Protein AF-A0AAN9F3A8-F1 (afdb_monomer_lite)

pLDDT: mean 74.75, std 23.18, range [33.31, 98.25]

Structure (mmCIF, N/CA/C/O backbone):
data_AF-A0AAN9F3A8-F1
#
_entry.id   AF-A0AAN9F3A8-F1
#
loop_
_atom_site.group_PDB
_atom_site.id
_atom_site.type_symbol
_atom_site.label_atom_id
_atom_site.label_alt_id
_atom_site.label_comp_id
_atom_site.label_asym_id
_atom_site.label_entity_id
_atom_site.label_seq_id
_atom_site.pdbx_PDB_ins_code
_atom_site.Cartn_x
_atom_site.Cartn_y
_atom_site.Cartn_z
_atom_site.occupancy
_atom_site.B_iso_or_equiv
_atom_site.auth_seq_id
_atom_site.auth_comp_id
_atom_site.auth_asym_id
_atom_site.auth_atom_id
_atom_site.pdbx_PDB_model_num
ATOM 1 N N . MET A 1 1 ? -43.095 -43.644 21.637 1.00 38.00 1 MET A N 1
ATOM 2 C CA . MET A 1 1 ? -43.335 -44.541 20.485 1.00 38.00 1 MET A CA 1
ATOM 3 C C . MET A 1 1 ? -42.960 -43.737 19.254 1.00 38.00 1 MET A C 1
ATOM 5 O O . MET A 1 1 ? -43.616 -42.733 19.038 1.00 38.00 1 MET A O 1
ATOM 9 N N . SER A 1 2 ? -41.903 -43.957 18.483 1.00 39.97 2 SER A N 1
ATOM 10 C CA . SER A 1 2 ? -40.790 -44.919 18.398 1.00 39.97 2 SER A CA 1
ATOM 11 C C . SER A 1 2 ? -39.675 -44.140 17.641 1.00 39.97 2 SER A C 1
ATOM 13 O O . SER A 1 2 ? -40.013 -43.231 16.888 1.00 39.97 2 SER A O 1
ATOM 15 N N . SER A 1 3 ? -38.374 -44.229 17.950 1.00 41.62 3 SER A N 1
ATOM 16 C CA . SER A 1 3 ? -37.394 -45.219 17.430 1.00 41.62 3 SER A CA 1
ATOM 17 C C . SER A 1 3 ? -37.651 -45.569 15.946 1.00 41.62 3 SER A C 1
ATOM 19 O O . SER A 1 3 ? -38.779 -45.912 15.620 1.00 41.62 3 SER A O 1
ATOM 21 N N . GLU A 1 4 ? -36.720 -45.516 14.983 1.00 42.38 4 GLU A N 1
ATOM 22 C CA . GLU A 1 4 ? -35.318 -45.965 14.998 1.00 42.38 4 GLU A CA 1
ATOM 23 C C . GLU A 1 4 ? -34.644 -45.733 13.615 1.00 42.38 4 GLU A C 1
ATOM 25 O O . GLU A 1 4 ? -35.347 -45.727 12.611 1.00 42.38 4 GLU A O 1
ATOM 30 N N . SER A 1 5 ? -33.296 -45.690 13.606 1.00 40.50 5 SER A N 1
ATOM 31 C CA . SER A 1 5 ? -32.358 -46.308 12.626 1.00 40.50 5 SER A CA 1
ATOM 32 C C . SER A 1 5 ? -32.315 -45.811 11.154 1.00 40.50 5 SER A C 1
ATOM 34 O O . SER A 1 5 ? -33.338 -45.532 10.551 1.00 40.50 5 SER A O 1
ATOM 36 N N . GLY A 1 6 ? -31.170 -45.695 10.463 1.00 36.59 6 GLY A N 1
ATOM 37 C CA . GLY A 1 6 ? -29.842 -46.250 10.725 1.00 36.59 6 GLY A CA 1
ATOM 38 C C . GLY A 1 6 ? -28.753 -45.729 9.770 1.00 36.59 6 GLY A C 1
ATOM 39 O O . GLY A 1 6 ? -29.023 -45.057 8.776 1.00 36.59 6 GLY A O 1
ATOM 40 N N . ALA A 1 7 ? -27.510 -46.032 10.143 1.00 38.59 7 ALA A N 1
ATOM 41 C CA . ALA A 1 7 ? -26.262 -45.783 9.421 1.00 38.59 7 ALA A CA 1
ATOM 42 C C . ALA A 1 7 ? -26.046 -46.773 8.254 1.00 38.59 7 ALA A C 1
ATOM 44 O O . ALA A 1 7 ? -26.696 -47.813 8.231 1.00 38.59 7 ALA A O 1
ATOM 45 N N . TYR A 1 8 ? -25.111 -46.496 7.331 1.00 36.00 8 TYR A N 1
ATOM 46 C CA . TYR A 1 8 ? -23.861 -47.265 7.141 1.00 36.00 8 TYR A CA 1
ATOM 47 C C . TYR A 1 8 ? -23.019 -46.774 5.938 1.00 36.00 8 TYR A C 1
ATOM 49 O O . TYR A 1 8 ? -23.477 -46.038 5.072 1.00 36.00 8 TYR A O 1
ATOM 57 N N . PHE A 1 9 ? -21.750 -47.169 6.020 1.00 33.97 9 PHE A N 1
ATOM 58 C CA . PHE A 1 9 ? -20.480 -46.729 5.430 1.00 33.97 9 PHE A CA 1
ATOM 59 C C . PHE A 1 9 ? -20.114 -47.432 4.098 1.00 33.97 9 PHE A C 1
ATOM 61 O O . PHE A 1 9 ? -20.722 -48.456 3.804 1.00 33.97 9 PHE A O 1
ATOM 68 N N . SER A 1 10 ? -19.099 -46.899 3.384 1.00 35.41 10 SER A N 1
ATOM 69 C CA . SER A 1 10 ? -18.074 -47.534 2.493 1.00 35.41 10 SER A CA 1
ATOM 70 C C . SER A 1 10 ? -17.689 -46.518 1.399 1.00 35.41 10 SER A C 1
ATOM 72 O O . SER A 1 10 ? -18.565 -46.093 0.655 1.00 35.41 10 SER A O 1
ATOM 74 N N . ASP A 1 11 ? -16.505 -45.902 1.321 1.00 39.00 11 ASP A N 1
ATOM 75 C CA . ASP A 1 11 ? -15.099 -46.360 1.253 1.00 39.00 11 ASP A CA 1
ATOM 76 C C . ASP A 1 11 ? -14.795 -47.310 0.080 1.00 39.00 11 ASP A C 1
ATOM 78 O O . ASP A 1 11 ? -15.159 -48.483 0.117 1.00 39.00 11 ASP A O 1
ATOM 82 N N . ASP A 1 12 ? -14.127 -46.763 -0.940 1.00 39.38 12 ASP A N 1
ATOM 83 C CA . ASP A 1 12 ? -13.245 -47.459 -1.884 1.00 39.38 12 ASP A CA 1
ATOM 84 C C . ASP A 1 12 ? -12.190 -46.447 -2.369 1.00 39.38 12 ASP A C 1
ATOM 86 O O . ASP A 1 12 ? -12.517 -45.354 -2.845 1.00 39.38 12 ASP A O 1
ATOM 90 N N . GLY A 1 13 ? -10.923 -46.802 -2.175 1.00 35.00 13 GLY A N 1
ATOM 91 C CA . GLY A 1 13 ? -9.753 -46.056 -2.598 1.00 35.00 13 GLY A CA 1
ATOM 92 C C . GLY A 1 13 ? -8.894 -46.893 -3.537 1.00 35.00 13 GLY A C 1
ATOM 93 O O . GLY A 1 13 ? -8.768 -48.096 -3.355 1.00 35.00 13 GLY A O 1
ATOM 94 N N . SER A 1 14 ? -8.288 -46.244 -4.529 1.00 36.69 14 SER A N 1
ATOM 95 C CA . SER A 1 14 ? -7.170 -46.698 -5.388 1.00 36.69 14 SER A CA 1
ATOM 96 C C . SER A 1 14 ? -7.040 -45.637 -6.504 1.00 36.69 14 SER A C 1
ATOM 98 O O . SER A 1 14 ? -8.048 -45.110 -6.956 1.00 36.69 14 SER A O 1
ATOM 100 N N . ASP A 1 15 ? -5.895 -45.136 -6.968 1.00 38.53 15 ASP A N 1
ATOM 101 C CA . ASP A 1 15 ? -4.524 -45.626 -6.949 1.00 38.53 15 ASP A CA 1
ATOM 102 C C . ASP A 1 15 ? -3.513 -44.467 -6.987 1.00 38.53 15 ASP A C 1
ATOM 104 O O . ASP A 1 15 ? -3.680 -43.463 -7.683 1.00 38.53 15 ASP A O 1
ATOM 108 N N . SER A 1 16 ? -2.407 -44.672 -6.275 1.00 38.47 16 SER A N 1
ATOM 109 C CA . SER A 1 16 ? -1.127 -43.993 -6.456 1.00 38.47 16 SER A CA 1
ATOM 110 C C . SER A 1 16 ? -0.205 -44.931 -7.227 1.00 38.47 16 SER A C 1
ATOM 112 O O . SER A 1 16 ? -0.069 -46.079 -6.815 1.00 38.47 16 SER A O 1
ATOM 114 N N . ASN A 1 17 ? 0.456 -44.434 -8.278 1.00 33.66 17 ASN A N 1
ATOM 115 C CA . ASN A 1 17 ? 1.859 -44.698 -8.649 1.00 33.66 17 ASN A CA 1
ATOM 116 C C . ASN A 1 17 ? 2.114 -44.198 -10.079 1.00 33.66 17 ASN A C 1
ATOM 118 O O . ASN A 1 17 ? 1.343 -44.520 -10.966 1.00 33.66 17 ASN A O 1
ATOM 122 N N . TYR A 1 18 ? 3.200 -43.456 -10.312 1.00 34.41 18 TYR A N 1
ATOM 123 C CA . TYR A 1 18 ? 4.286 -43.888 -11.203 1.00 34.41 18 TYR A CA 1
ATOM 124 C C . TYR A 1 18 ? 5.524 -43.011 -10.978 1.00 34.41 18 TYR A C 1
ATOM 126 O O . TYR A 1 18 ? 5.472 -41.784 -10.928 1.00 34.41 18 TYR A O 1
ATOM 134 N N . LEU A 1 19 ? 6.625 -43.723 -10.763 1.00 39.31 19 LEU A N 1
ATOM 135 C CA . LEU A 1 19 ? 7.955 -43.282 -10.378 1.00 39.31 19 LEU A CA 1
ATOM 136 C C . LEU A 1 19 ? 8.744 -42.663 -11.536 1.00 39.31 19 LEU A C 1
ATOM 138 O O . LEU A 1 19 ? 8.535 -42.968 -12.708 1.00 39.31 19 LEU A O 1
ATOM 142 N N . ALA A 1 20 ? 9.724 -41.859 -11.132 1.00 35.06 20 ALA A N 1
ATOM 143 C CA . ALA A 1 20 ? 10.863 -41.408 -11.912 1.00 35.06 20 ALA A CA 1
ATOM 144 C C . ALA A 1 20 ? 11.714 -42.568 -12.462 1.00 35.06 20 ALA A C 1
ATOM 146 O O . ALA A 1 20 ? 11.833 -43.623 -11.837 1.00 35.06 20 ALA A O 1
ATOM 147 N N . SER A 1 21 ? 12.402 -42.316 -13.577 1.00 37.00 21 SER A N 1
ATOM 148 C CA . SER A 1 21 ? 13.580 -43.081 -13.978 1.00 37.00 21 SER A CA 1
ATOM 149 C C . SER A 1 21 ? 14.607 -42.146 -14.622 1.00 37.00 21 SER A C 1
ATOM 151 O O . SER A 1 21 ? 14.355 -41.549 -15.667 1.00 37.00 21 SER A O 1
ATOM 153 N N . SER A 1 22 ? 15.742 -41.994 -13.940 1.00 33.31 22 SER A N 1
ATOM 154 C CA . SER A 1 22 ? 17.017 -41.533 -14.493 1.00 33.31 22 SER A CA 1
ATOM 155 C C . SER A 1 22 ? 17.690 -42.689 -15.237 1.00 33.31 22 SER A C 1
ATOM 157 O O . SER A 1 22 ? 17.545 -43.830 -14.803 1.00 33.31 22 SER A O 1
ATOM 159 N N . ASN A 1 23 ? 18.471 -42.402 -16.284 1.00 33.78 23 ASN A N 1
ATOM 160 C CA . ASN A 1 23 ? 19.873 -42.836 -16.368 1.00 33.78 23 ASN A CA 1
ATOM 161 C C . ASN A 1 23 ? 20.607 -42.280 -17.599 1.00 33.78 23 ASN A C 1
ATOM 163 O O . ASN A 1 23 ? 20.042 -42.056 -18.667 1.00 33.78 23 ASN A O 1
ATOM 167 N N . GLU A 1 24 ? 21.888 -42.052 -17.340 1.00 37.50 24 GLU A N 1
ATOM 168 C CA . GLU A 1 24 ? 22.978 -41.480 -18.123 1.00 37.50 24 GLU A CA 1
ATOM 169 C C . GLU A 1 24 ? 23.374 -42.319 -19.347 1.00 37.50 24 GLU A C 1
ATOM 171 O O . GLU A 1 24 ? 23.237 -43.539 -19.324 1.00 37.50 24 GLU A O 1
ATOM 176 N N . VAL A 1 25 ? 24.002 -41.678 -20.346 1.00 41.22 25 VAL A N 1
ATOM 177 C CA . VAL A 1 25 ? 25.071 -42.299 -21.150 1.00 41.22 25 VAL A CA 1
ATOM 178 C C . VAL A 1 25 ? 26.138 -41.245 -21.475 1.00 41.22 25 VAL A C 1
ATOM 180 O O . VAL A 1 25 ? 25.870 -40.248 -22.145 1.00 41.22 25 VAL A O 1
ATOM 183 N N . GLU A 1 26 ? 27.349 -41.483 -20.969 1.00 36.91 26 GLU A N 1
ATOM 184 C CA . GLU A 1 26 ? 28.596 -40.794 -21.303 1.00 36.91 26 GLU A CA 1
ATOM 185 C C . GLU A 1 26 ? 29.033 -41.048 -22.756 1.00 36.91 26 GLU A C 1
ATOM 187 O O . GLU A 1 26 ? 28.845 -42.132 -23.304 1.00 36.91 26 GLU A O 1
ATOM 192 N N . GLY A 1 27 ? 29.736 -40.079 -23.344 1.00 36.00 27 GLY A N 1
ATOM 193 C CA . GLY A 1 27 ? 30.461 -40.254 -24.601 1.00 36.00 27 GLY A CA 1
ATOM 194 C C . GLY A 1 27 ? 31.644 -39.297 -24.697 1.00 36.00 27 GLY A C 1
ATOM 195 O O . GLY A 1 27 ? 31.550 -38.254 -25.334 1.00 36.00 27 GLY A O 1
ATOM 196 N N . ARG A 1 28 ? 32.757 -39.647 -24.038 1.00 34.94 28 ARG A N 1
ATOM 197 C CA . ARG A 1 28 ? 34.080 -39.044 -24.265 1.00 34.94 28 ARG A CA 1
ATOM 198 C C . ARG A 1 28 ? 34.636 -39.541 -25.603 1.00 34.94 28 ARG A C 1
ATOM 200 O O . ARG A 1 28 ? 34.634 -40.743 -25.847 1.00 34.94 28 ARG A O 1
ATOM 207 N N . MET A 1 29 ? 35.207 -38.648 -26.406 1.00 35.97 29 MET A N 1
ATOM 208 C CA . MET A 1 29 ? 36.134 -39.017 -27.478 1.00 35.97 29 MET A CA 1
ATOM 209 C C . MET A 1 29 ? 37.268 -37.991 -27.509 1.00 35.97 29 MET A C 1
ATOM 211 O O . MET A 1 29 ? 37.056 -36.830 -27.847 1.00 35.97 29 MET A O 1
ATOM 215 N N . GLY A 1 30 ? 38.445 -38.425 -27.059 1.00 35.53 30 GLY A N 1
ATOM 216 C CA . GLY A 1 30 ? 39.710 -37.718 -27.230 1.00 35.53 30 GLY A CA 1
ATOM 217 C C . GLY A 1 30 ? 40.402 -38.176 -28.511 1.00 35.53 30 GLY A C 1
ATOM 218 O O . GLY A 1 30 ? 40.248 -39.333 -28.901 1.00 35.53 30 GLY A O 1
ATOM 219 N N . ILE A 1 31 ? 41.145 -37.265 -29.138 1.00 44.44 31 ILE A N 1
ATOM 220 C CA . ILE A 1 31 ? 42.193 -37.548 -30.125 1.00 44.44 31 ILE A CA 1
ATOM 221 C C . ILE A 1 31 ? 43.338 -36.558 -29.855 1.00 44.44 31 ILE A C 1
ATOM 223 O O . ILE A 1 31 ? 43.096 -35.370 -29.637 1.00 44.44 31 ILE A O 1
ATOM 227 N N . ASP A 1 32 ? 44.548 -37.108 -29.803 1.00 38.03 32 ASP A N 1
ATOM 228 C CA . ASP A 1 32 ? 45.821 -36.515 -29.387 1.00 38.03 32 ASP A CA 1
ATOM 229 C C . ASP A 1 32 ? 46.501 -35.607 -30.442 1.00 38.03 32 ASP A C 1
ATOM 231 O O . ASP A 1 32 ? 46.178 -35.684 -31.624 1.00 38.03 32 ASP A O 1
ATOM 235 N N . GLN A 1 33 ? 47.423 -34.761 -29.933 1.00 38.12 33 GLN A N 1
ATOM 236 C CA . GLN A 1 33 ? 48.767 -34.314 -30.410 1.00 38.12 33 GLN A CA 1
ATOM 237 C C . GLN A 1 33 ? 49.132 -34.497 -31.903 1.00 38.12 33 GLN A C 1
ATOM 239 O O . GLN A 1 33 ? 48.817 -35.511 -32.503 1.00 38.12 33 GLN A O 1
ATOM 244 N N . ASP A 1 34 ? 49.876 -33.635 -32.599 1.00 36.25 34 ASP A N 1
ATOM 245 C CA . ASP A 1 34 ? 50.948 -32.681 -32.285 1.00 36.25 34 ASP A CA 1
ATOM 246 C C . ASP A 1 34 ? 51.123 -31.790 -33.540 1.00 36.25 34 ASP A C 1
ATOM 248 O O . ASP A 1 34 ? 50.818 -32.242 -34.639 1.00 36.25 34 ASP A O 1
ATOM 252 N N . ASP A 1 35 ? 51.619 -30.557 -33.392 1.00 43.16 35 ASP A N 1
ATOM 253 C CA . ASP A 1 35 ? 52.705 -30.017 -34.234 1.00 43.16 35 ASP A CA 1
ATOM 254 C C . ASP A 1 35 ? 53.131 -28.636 -33.708 1.00 43.16 35 ASP A C 1
ATOM 256 O O . ASP A 1 35 ? 52.358 -27.678 -33.631 1.00 43.16 35 ASP A O 1
ATOM 260 N N . LYS A 1 36 ? 54.396 -28.575 -33.282 1.00 48.22 36 LYS A N 1
ATOM 261 C CA . LYS A 1 36 ? 55.105 -27.392 -32.793 1.00 48.22 36 LYS A CA 1
ATOM 262 C C . LYS A 1 36 ? 55.861 -26.741 -33.946 1.00 48.22 36 LYS A C 1
ATOM 264 O O . LYS A 1 36 ? 56.723 -27.388 -34.530 1.00 48.22 36 LYS A O 1
ATOM 269 N N . GLU A 1 37 ? 55.690 -25.437 -34.128 1.00 40.50 37 GLU A N 1
ATOM 270 C CA . GLU A 1 37 ? 56.731 -24.574 -34.694 1.00 40.50 37 GLU A CA 1
ATOM 271 C C . GLU A 1 37 ? 56.871 -23.316 -33.819 1.00 40.50 37 GLU A C 1
ATOM 273 O O . GLU A 1 37 ? 56.015 -22.436 -33.806 1.00 40.50 37 GLU A O 1
ATOM 278 N N . GLU A 1 38 ? 57.959 -23.256 -33.048 1.00 44.78 38 GLU A N 1
ATOM 279 C CA . GLU A 1 38 ? 58.479 -22.039 -32.414 1.00 44.78 38 GLU A CA 1
ATOM 280 C C . GLU A 1 38 ? 59.692 -21.544 -33.210 1.00 44.78 38 GLU A C 1
ATOM 282 O O . GLU A 1 38 ? 60.496 -22.376 -33.619 1.00 44.78 38 GLU A O 1
ATOM 287 N N . MET A 1 39 ? 59.846 -20.218 -33.360 1.00 41.41 39 MET A N 1
ATOM 288 C CA . MET A 1 39 ? 61.099 -19.418 -33.310 1.00 41.41 39 MET A CA 1
ATOM 289 C C . MET A 1 39 ? 60.793 -17.944 -33.739 1.00 41.41 39 MET A C 1
ATOM 291 O O . MET A 1 39 ? 59.828 -17.722 -34.464 1.00 41.41 39 MET A O 1
ATOM 295 N N . PRO A 1 40 ? 61.595 -16.908 -33.396 1.00 43.50 40 PRO A N 1
ATOM 296 C CA . PRO A 1 40 ? 61.743 -16.313 -32.067 1.00 43.50 40 PRO A CA 1
ATOM 297 C C . PRO A 1 40 ? 61.548 -14.766 -32.031 1.00 43.50 40 PRO A C 1
ATOM 299 O O . PRO A 1 40 ? 61.652 -14.062 -33.030 1.00 43.50 40 PRO A O 1
ATOM 302 N N . SER A 1 41 ? 61.314 -14.256 -30.815 1.00 45.59 41 SER A N 1
ATOM 303 C CA . SER A 1 41 ? 61.625 -12.924 -30.243 1.00 45.59 41 SER A CA 1
ATOM 304 C C . SER A 1 41 ? 61.801 -11.677 -31.142 1.00 45.59 41 SER A C 1
ATOM 306 O O . SER A 1 41 ? 62.805 -11.557 -31.843 1.00 45.59 41 SER A O 1
ATOM 308 N N . ASN A 1 42 ? 61.016 -10.618 -30.879 1.00 39.38 42 ASN A N 1
ATOM 309 C CA . ASN A 1 42 ? 61.621 -9.320 -30.547 1.00 39.38 42 ASN A CA 1
ATOM 310 C C . ASN A 1 42 ? 60.726 -8.437 -29.653 1.00 39.38 42 ASN A C 1
ATOM 312 O O . ASN A 1 42 ? 59.508 -8.398 -29.775 1.00 39.38 42 ASN A O 1
ATOM 316 N N . SER A 1 43 ? 61.427 -7.755 -28.757 1.00 45.19 43 SER A N 1
ATOM 317 C CA . SER A 1 43 ? 61.038 -6.901 -27.642 1.00 45.19 43 SER A CA 1
ATOM 318 C C . SER A 1 43 ? 60.158 -5.677 -27.944 1.00 45.19 43 SER A C 1
ATOM 320 O O . SER A 1 43 ? 60.296 -5.015 -28.970 1.00 45.19 43 SER A O 1
ATOM 322 N N . ASN A 1 44 ? 59.336 -5.366 -26.936 1.00 49.41 44 ASN A N 1
ATOM 323 C CA . ASN A 1 44 ? 58.907 -4.047 -26.466 1.00 49.41 44 ASN A CA 1
ATOM 324 C C . ASN A 1 44 ? 58.376 -3.056 -27.508 1.00 49.41 44 ASN A C 1
ATOM 326 O O . ASN A 1 44 ? 59.118 -2.254 -28.077 1.00 49.41 44 ASN A O 1
ATOM 330 N N . ARG A 1 45 ? 57.046 -3.001 -27.613 1.00 48.25 45 ARG A N 1
ATOM 331 C CA . ARG A 1 45 ? 56.343 -1.724 -27.741 1.00 48.25 45 ARG A CA 1
ATOM 332 C C . ARG A 1 45 ? 55.222 -1.698 -26.725 1.00 48.25 45 ARG A C 1
ATOM 334 O O . ARG A 1 45 ? 54.443 -2.640 -26.641 1.00 48.25 45 ARG A O 1
ATOM 341 N N . ASP A 1 46 ? 55.241 -0.638 -25.945 1.00 52.97 46 ASP A N 1
ATOM 342 C CA . ASP A 1 46 ? 54.349 -0.344 -24.843 1.00 52.97 46 ASP A CA 1
ATOM 343 C C . ASP A 1 46 ? 52.890 -0.394 -25.321 1.00 52.97 46 ASP A C 1
ATOM 345 O O . ASP A 1 46 ? 52.413 0.522 -25.988 1.00 52.97 46 ASP A O 1
ATOM 349 N N . ASP A 1 47 ? 52.189 -1.482 -24.998 1.00 50.78 47 ASP A N 1
ATOM 350 C CA . ASP A 1 47 ? 50.725 -1.565 -25.058 1.00 50.78 47 ASP A CA 1
ATOM 351 C C . ASP A 1 47 ? 50.153 -1.227 -23.673 1.00 50.78 47 ASP A C 1
ATOM 353 O O . ASP A 1 47 ? 49.383 -1.969 -23.069 1.00 50.78 47 ASP A O 1
ATOM 357 N N . GLU A 1 48 ? 50.583 -0.092 -23.119 1.00 55.09 48 GLU A N 1
ATOM 358 C CA . GLU A 1 48 ? 49.833 0.569 -22.055 1.00 55.09 48 GLU A CA 1
ATOM 359 C C . GLU A 1 48 ? 48.728 1.400 -22.708 1.00 55.09 48 GLU A C 1
ATOM 361 O O . GLU A 1 48 ? 48.881 2.590 -22.984 1.00 55.09 48 GLU A O 1
ATOM 366 N N . GLY A 1 49 ? 47.604 0.750 -23.008 1.00 51.50 49 GLY A N 1
ATOM 367 C CA . GLY A 1 49 ? 46.453 1.466 -23.553 1.00 51.50 49 GLY A CA 1
ATOM 368 C C . GLY A 1 49 ? 45.207 0.659 -23.893 1.00 51.50 49 GLY A C 1
ATOM 369 O O . GLY A 1 49 ? 44.248 1.262 -24.372 1.00 51.50 49 GLY A O 1
ATOM 370 N N . LEU A 1 50 ? 45.164 -0.657 -23.663 1.00 49.16 50 LEU A N 1
ATOM 371 C CA . LEU A 1 50 ? 44.015 -1.470 -24.082 1.00 49.16 50 LEU A CA 1
ATOM 372 C C . LEU A 1 50 ? 43.525 -2.452 -23.012 1.00 49.16 50 LEU A C 1
ATOM 374 O O . LEU A 1 50 ? 43.290 -3.625 -23.283 1.00 49.16 50 LEU A O 1
ATOM 378 N N . LEU A 1 51 ? 43.337 -1.980 -21.779 1.00 52.62 51 LEU A N 1
ATOM 379 C CA . LEU A 1 51 ? 42.751 -2.809 -20.721 1.00 52.62 51 LEU A CA 1
ATOM 380 C C . LEU A 1 51 ? 41.915 -1.988 -19.730 1.00 52.62 51 LEU A C 1
ATOM 382 O O . LEU A 1 51 ? 42.113 -2.061 -18.526 1.00 52.62 51 LEU A O 1
ATOM 386 N N . ASP A 1 52 ? 40.948 -1.216 -20.239 1.00 54.66 52 ASP A N 1
ATOM 387 C CA . ASP A 1 52 ? 39.787 -0.806 -19.418 1.00 54.66 52 ASP A CA 1
ATOM 388 C C . ASP A 1 52 ? 38.460 -0.667 -20.199 1.00 54.66 52 ASP A C 1
ATOM 390 O O . ASP A 1 52 ? 37.473 -0.131 -19.704 1.00 54.66 52 ASP A O 1
ATOM 394 N N . SER A 1 53 ? 38.386 -1.159 -21.441 1.00 58.53 53 SER A N 1
ATOM 395 C CA . SER A 1 53 ? 37.153 -1.099 -22.251 1.00 58.53 53 SER A CA 1
ATOM 396 C C . SER A 1 53 ? 36.585 -2.468 -22.633 1.00 58.53 53 SER A C 1
ATOM 398 O O . SER A 1 53 ? 35.588 -2.549 -23.352 1.00 58.53 53 SER A O 1
ATOM 400 N N . SER A 1 54 ? 37.165 -3.559 -22.125 1.00 61.81 54 SER A N 1
ATOM 401 C CA . SER A 1 54 ? 36.722 -4.923 -22.429 1.00 61.81 54 SER A CA 1
ATOM 402 C C . SER A 1 54 ? 35.453 -5.284 -21.649 1.00 61.81 54 SER A C 1
ATOM 404 O O . SER A 1 54 ? 35.502 -5.981 -20.638 1.00 61.81 54 SER A O 1
ATOM 406 N N . GLY A 1 55 ? 34.305 -4.807 -22.132 1.00 64.38 55 GLY A N 1
ATOM 407 C CA . GLY A 1 55 ? 32.987 -5.282 -21.702 1.00 64.38 55 GLY A CA 1
ATOM 408 C C . GLY A 1 55 ? 31.911 -4.212 -21.566 1.00 64.38 55 GLY A C 1
ATOM 409 O O . GLY A 1 55 ? 30.758 -4.573 -21.354 1.00 64.38 55 GLY A O 1
ATOM 410 N N . ARG A 1 56 ? 32.257 -2.923 -21.692 1.00 70.12 56 ARG A N 1
ATOM 411 C CA . ARG A 1 56 ? 31.281 -1.835 -21.585 1.00 70.12 56 ARG A CA 1
ATOM 412 C C . ARG A 1 56 ? 30.664 -1.539 -22.956 1.00 70.12 56 ARG A C 1
ATOM 414 O O . ARG A 1 56 ? 31.361 -1.097 -23.869 1.00 70.12 56 ARG A O 1
ATOM 421 N N . VAL A 1 57 ? 29.373 -1.812 -23.124 1.00 80.00 57 VAL A N 1
ATOM 422 C CA . VAL A 1 57 ? 28.618 -1.494 -24.345 1.00 80.00 57 VAL A CA 1
ATOM 423 C C . VAL A 1 57 ? 28.400 0.020 -24.412 1.00 80.00 57 VAL A C 1
ATOM 425 O O . VAL A 1 57 ? 28.279 0.691 -23.389 1.00 80.00 57 VAL A O 1
ATOM 428 N N . ILE A 1 58 ? 28.319 0.567 -25.630 1.00 90.06 58 ILE A N 1
ATOM 429 C CA . ILE A 1 58 ? 28.188 2.009 -25.930 1.00 90.06 58 ILE A CA 1
ATOM 430 C C . ILE A 1 58 ? 27.062 2.708 -25.136 1.00 90.06 58 ILE A C 1
ATOM 432 O O . ILE A 1 58 ? 27.131 3.916 -24.941 1.00 90.06 58 ILE A O 1
ATOM 436 N N . PHE A 1 59 ? 26.052 1.967 -24.665 1.00 93.50 59 PHE A N 1
ATOM 437 C CA . PHE A 1 59 ? 24.893 2.497 -23.936 1.00 93.50 59 PHE A CA 1
ATOM 438 C C . PHE A 1 59 ? 24.804 2.068 -22.465 1.00 93.50 59 PHE A C 1
ATOM 440 O O . PHE A 1 59 ? 23.755 2.248 -21.845 1.00 93.50 59 PHE A O 1
ATOM 447 N N . ASP A 1 60 ? 25.849 1.478 -21.884 1.00 93.44 60 ASP A N 1
ATOM 448 C CA . ASP A 1 60 ? 25.768 0.946 -20.517 1.00 93.44 60 ASP A CA 1
ATOM 449 C C . ASP A 1 60 ? 25.458 2.024 -19.472 1.00 93.44 60 ASP A C 1
ATOM 451 O O . ASP A 1 60 ? 24.669 1.793 -18.550 1.00 93.44 60 ASP A O 1
ATOM 455 N N . ASP A 1 61 ? 26.023 3.223 -19.626 1.00 94.25 61 ASP A N 1
ATOM 456 C CA . ASP A 1 61 ? 25.767 4.333 -18.709 1.00 94.25 61 ASP A CA 1
ATOM 457 C C . ASP A 1 61 ? 24.334 4.872 -18.849 1.00 94.25 61 ASP A C 1
ATOM 459 O O . ASP A 1 61 ? 23.695 5.214 -17.852 1.00 94.25 61 ASP A O 1
ATOM 463 N N . GLU A 1 62 ? 23.785 4.910 -20.063 1.00 96.44 62 GLU A N 1
ATOM 464 C CA . GLU A 1 62 ? 22.398 5.302 -20.335 1.00 96.44 62 GLU A CA 1
ATOM 465 C C . GLU A 1 62 ? 21.412 4.275 -19.777 1.00 96.44 62 GLU A C 1
ATOM 467 O O . GLU A 1 62 ? 20.437 4.651 -19.120 1.00 96.44 62 GLU A O 1
ATOM 472 N N . ILE A 1 63 ? 21.686 2.983 -19.982 1.00 95.38 63 ILE A N 1
ATOM 473 C CA . ILE A 1 63 ? 20.890 1.887 -19.422 1.00 95.38 63 ILE A CA 1
ATOM 474 C C . ILE A 1 63 ? 20.881 1.997 -17.898 1.00 95.38 63 ILE A C 1
ATOM 476 O O . ILE A 1 63 ? 19.809 1.995 -17.293 1.00 95.38 63 ILE A O 1
ATOM 480 N N . LYS A 1 64 ? 22.048 2.187 -17.273 1.00 96.12 64 LYS A N 1
ATOM 481 C CA . LYS A 1 64 ? 22.158 2.350 -15.820 1.00 96.12 64 LYS A CA 1
ATOM 482 C C . LYS A 1 64 ? 21.339 3.538 -15.304 1.00 96.12 64 LYS A C 1
ATOM 484 O O . LYS A 1 64 ? 20.579 3.373 -14.348 1.00 96.12 64 LYS A O 1
ATOM 489 N N . LYS A 1 65 ? 21.425 4.706 -15.952 1.00 96.50 65 LYS A N 1
ATOM 490 C CA . LYS A 1 65 ? 20.618 5.891 -15.593 1.00 96.50 65 LYS A CA 1
ATOM 491 C C . LYS A 1 65 ? 19.117 5.598 -15.676 1.00 96.50 65 LYS A C 1
ATOM 493 O O . LYS A 1 65 ? 18.365 5.984 -14.783 1.00 96.50 65 LYS A O 1
ATOM 498 N N . LEU A 1 66 ? 18.667 4.890 -16.717 1.00 96.06 66 LEU A N 1
ATOM 499 C CA . LEU A 1 66 ? 17.261 4.492 -16.864 1.00 96.06 66 LEU A CA 1
ATOM 500 C C . LEU A 1 66 ? 16.823 3.496 -15.781 1.00 96.06 66 LEU A C 1
ATOM 502 O O . LEU A 1 66 ? 15.701 3.581 -15.279 1.00 96.06 66 LEU A O 1
ATOM 506 N N . GLU A 1 67 ? 17.692 2.569 -15.379 1.00 95.81 67 GLU A N 1
ATOM 507 C CA . GLU A 1 67 ? 17.395 1.637 -14.291 1.00 95.81 67 GLU A CA 1
ATOM 508 C C . GLU A 1 67 ? 17.275 2.326 -12.929 1.00 95.81 67 GLU A C 1
ATOM 510 O O . GLU A 1 67 ? 16.401 1.970 -12.131 1.00 95.81 67 GLU A O 1
ATOM 515 N N . GLU A 1 68 ? 18.145 3.296 -12.655 1.00 97.00 68 GLU A N 1
ATOM 516 C CA . GLU A 1 68 ? 18.093 4.133 -11.454 1.00 97.00 68 GLU A CA 1
ATOM 517 C C . GLU A 1 68 ? 16.816 4.974 -11.437 1.00 97.00 68 GLU A C 1
ATOM 519 O O . GLU A 1 68 ? 16.074 4.950 -10.452 1.00 97.00 68 GLU A O 1
ATOM 524 N N . PHE A 1 69 ? 16.493 5.608 -12.564 1.00 96.19 69 PHE A N 1
ATOM 525 C CA . PHE A 1 69 ? 15.251 6.351 -12.747 1.00 96.19 69 PHE A CA 1
ATOM 526 C C . PHE A 1 69 ? 14.018 5.474 -12.499 1.00 96.19 69 PHE A C 1
ATOM 528 O O . PHE A 1 69 ? 13.124 5.868 -11.751 1.00 96.19 69 PHE A O 1
ATOM 535 N N . ARG A 1 70 ? 13.974 4.254 -13.054 1.00 95.19 70 ARG A N 1
ATOM 536 C CA . ARG A 1 70 ? 12.880 3.294 -12.815 1.00 95.19 70 ARG A CA 1
ATOM 537 C C . ARG A 1 70 ? 12.700 3.010 -11.322 1.00 95.19 70 ARG A C 1
ATOM 539 O O . ARG A 1 70 ? 11.578 3.062 -10.820 1.00 95.19 70 ARG A O 1
ATOM 546 N N . LYS A 1 71 ? 13.795 2.745 -10.595 1.00 95.94 71 LYS A N 1
ATOM 547 C CA . LYS A 1 71 ? 13.759 2.496 -9.140 1.00 95.94 71 LYS A CA 1
ATOM 548 C C . LYS A 1 71 ? 13.235 3.712 -8.375 1.00 95.94 71 LYS A C 1
ATOM 550 O O . LYS A 1 71 ? 12.389 3.564 -7.492 1.00 95.94 71 LYS A O 1
ATOM 555 N N . GLU A 1 72 ? 13.706 4.906 -8.725 1.00 97.00 72 GLU A N 1
ATOM 556 C CA . GLU A 1 72 ? 13.264 6.154 -8.104 1.00 97.00 72 GLU A CA 1
ATOM 557 C C . GLU A 1 72 ? 11.770 6.409 -8.344 1.00 97.00 72 GLU A C 1
ATOM 559 O O . GLU A 1 72 ? 11.045 6.788 -7.421 1.00 97.00 72 GLU A O 1
ATOM 564 N N . TRP A 1 73 ? 11.279 6.156 -9.557 1.00 96.38 73 TRP A N 1
ATOM 565 C CA . TRP A 1 73 ? 9.868 6.338 -9.889 1.00 96.38 73 TRP A CA 1
ATOM 566 C C . TRP A 1 73 ? 8.950 5.366 -9.162 1.00 96.38 73 TRP A C 1
ATOM 568 O O . TRP A 1 73 ? 7.937 5.798 -8.611 1.00 96.38 73 TRP A O 1
ATOM 578 N N . VAL A 1 74 ? 9.323 4.087 -9.074 1.00 96.81 74 VAL A N 1
ATOM 579 C CA . VAL A 1 74 ? 8.596 3.100 -8.258 1.00 96.81 74 VAL A CA 1
ATOM 580 C C . VAL A 1 74 ? 8.507 3.566 -6.800 1.00 96.81 74 VAL A C 1
ATOM 582 O O . VAL A 1 74 ? 7.431 3.526 -6.192 1.00 96.81 74 VAL A O 1
ATOM 585 N N . ALA A 1 75 ? 9.606 4.087 -6.245 1.00 96.75 75 ALA A N 1
ATOM 586 C CA . ALA A 1 75 ? 9.618 4.637 -4.893 1.00 96.75 75 ALA A CA 1
ATOM 587 C C . ALA A 1 75 ? 8.704 5.870 -4.761 1.00 96.75 75 ALA A C 1
ATOM 589 O O . ALA A 1 75 ? 7.899 5.947 -3.830 1.00 96.75 75 ALA A O 1
ATOM 590 N N . LYS A 1 76 ? 8.765 6.815 -5.706 1.00 98.00 76 LYS A N 1
ATOM 591 C CA . LYS A 1 76 ? 7.934 8.032 -5.708 1.00 98.00 76 LYS A CA 1
ATOM 592 C C . LYS A 1 76 ? 6.440 7.724 -5.795 1.00 98.00 76 LYS A C 1
ATOM 594 O O . LYS A 1 76 ? 5.669 8.294 -5.023 1.00 98.00 76 LYS A O 1
ATOM 599 N N . ILE A 1 77 ? 6.031 6.810 -6.676 1.00 98.19 77 ILE A N 1
ATOM 600 C CA . ILE A 1 77 ? 4.630 6.374 -6.798 1.00 98.19 77 ILE A CA 1
ATOM 601 C C . ILE A 1 77 ? 4.146 5.801 -5.463 1.00 98.19 77 ILE A C 1
ATOM 603 O O . ILE A 1 77 ? 3.111 6.224 -4.945 1.00 98.19 77 ILE A O 1
ATOM 607 N N . SER A 1 78 ? 4.943 4.914 -4.861 1.00 98.00 78 SER A N 1
ATOM 608 C CA . SER A 1 78 ? 4.633 4.315 -3.559 1.00 98.00 78 SER A CA 1
ATOM 609 C C . SER A 1 78 ? 4.442 5.380 -2.475 1.00 98.00 78 SER A C 1
ATOM 611 O O . SER A 1 78 ? 3.461 5.346 -1.736 1.00 98.00 78 SER A O 1
ATOM 613 N N . VAL A 1 79 ? 5.333 6.377 -2.412 1.00 98.06 79 VAL A N 1
ATOM 614 C CA . VAL A 1 79 ? 5.252 7.486 -1.446 1.00 98.06 79 VAL A CA 1
ATOM 615 C C . VAL A 1 79 ? 3.978 8.312 -1.626 1.00 98.06 79 VAL A C 1
ATOM 617 O O . VAL A 1 79 ? 3.354 8.690 -0.634 1.00 98.06 79 VAL A O 1
ATOM 620 N N . VAL A 1 80 ? 3.574 8.607 -2.863 1.00 98.19 80 VAL A N 1
ATOM 621 C CA . VAL A 1 80 ? 2.357 9.390 -3.130 1.00 98.19 80 VAL A CA 1
ATOM 622 C C . VAL A 1 80 ? 1.108 8.643 -2.662 1.00 98.19 80 VAL A C 1
ATOM 624 O O . VAL A 1 80 ? 0.267 9.240 -1.987 1.00 98.19 80 VAL A O 1
ATOM 627 N N . ILE A 1 81 ? 1.011 7.343 -2.957 1.00 98.25 81 ILE A N 1
ATOM 628 C CA . ILE A 1 81 ? -0.100 6.495 -2.498 1.00 98.25 81 ILE A CA 1
ATOM 629 C C . ILE A 1 81 ? -0.121 6.441 -0.969 1.00 98.25 81 ILE A C 1
ATOM 631 O O . ILE A 1 81 ? -1.153 6.695 -0.349 1.00 98.25 81 ILE A O 1
ATOM 635 N N . LEU A 1 82 ? 1.032 6.192 -0.345 1.00 97.44 82 LEU A N 1
ATOM 636 C CA . LEU A 1 82 ? 1.148 6.112 1.110 1.00 97.44 82 LEU A CA 1
ATOM 637 C C . LEU A 1 82 ? 0.737 7.407 1.808 1.00 97.44 82 LEU A C 1
ATOM 639 O O . LEU A 1 82 ? 0.041 7.353 2.815 1.00 97.44 82 LEU A O 1
ATOM 643 N N . ARG A 1 83 ? 1.102 8.574 1.269 1.00 97.00 83 ARG A N 1
ATOM 644 C CA . ARG A 1 83 ? 0.673 9.869 1.825 1.00 97.00 83 ARG A CA 1
ATOM 645 C C . ARG A 1 83 ? -0.840 10.050 1.760 1.00 97.00 83 ARG A C 1
ATOM 647 O O . ARG A 1 83 ? -1.440 10.550 2.707 1.00 97.00 83 ARG A O 1
ATOM 654 N N . GLY A 1 84 ? -1.468 9.661 0.652 1.00 97.12 84 GLY A N 1
ATOM 655 C CA . GLY A 1 84 ? -2.921 9.754 0.527 1.00 97.12 84 GLY A CA 1
ATOM 656 C C . GLY A 1 84 ? -3.663 8.796 1.460 1.00 97.12 84 GLY A C 1
ATOM 657 O O . GLY A 1 84 ? -4.707 9.177 2.002 1.00 97.12 84 GLY A O 1
ATOM 658 N N . PHE A 1 85 ? -3.095 7.607 1.683 1.00 96.81 85 PHE A N 1
ATOM 659 C CA . PHE A 1 85 ? -3.573 6.636 2.664 1.00 96.81 85 PHE A CA 1
ATOM 660 C C . PHE A 1 85 ? -3.403 7.150 4.100 1.00 96.81 85 PHE A C 1
ATOM 662 O O . PHE A 1 85 ? -4.363 7.135 4.865 1.00 96.81 85 PHE A O 1
ATOM 669 N N . ASP A 1 86 ? -2.227 7.672 4.462 1.00 95.00 86 ASP A N 1
ATOM 670 C CA . ASP A 1 86 ? -1.928 8.218 5.795 1.00 95.00 86 ASP A CA 1
ATOM 671 C C . ASP A 1 86 ? -2.949 9.289 6.204 1.00 95.00 86 ASP A C 1
ATOM 673 O O . ASP A 1 86 ? -3.593 9.184 7.246 1.00 95.00 86 ASP A O 1
ATOM 677 N N . VAL A 1 87 ? -3.217 10.254 5.318 1.00 95.44 87 VAL A N 1
ATOM 678 C CA . VAL A 1 87 ? -4.203 11.319 5.569 1.00 95.44 87 VAL A CA 1
ATOM 679 C C . VAL A 1 87 ? -5.597 10.766 5.887 1.00 95.44 87 VAL A C 1
ATOM 681 O O . VAL A 1 87 ? -6.259 11.298 6.776 1.00 95.44 87 VAL A O 1
ATOM 684 N N . ARG A 1 88 ? -6.037 9.709 5.192 1.00 95.06 88 ARG A N 1
ATOM 685 C CA . ARG A 1 88 ? -7.370 9.097 5.371 1.00 95.06 88 ARG A CA 1
ATOM 686 C C . ARG A 1 88 ? -7.433 8.168 6.575 1.00 95.06 88 ARG A C 1
ATOM 688 O O . ARG A 1 88 ? -8.414 8.162 7.305 1.00 95.06 88 ARG A O 1
ATOM 695 N N . SER A 1 89 ? -6.361 7.423 6.819 1.00 93.38 89 SER A N 1
ATOM 696 C CA . SER A 1 89 ? -6.261 6.481 7.936 1.00 93.38 89 SER A CA 1
ATOM 697 C C . SER A 1 89 ? -5.967 7.163 9.278 1.00 93.38 89 SER A C 1
ATOM 699 O O . SER A 1 89 ? -6.072 6.535 10.330 1.00 93.38 89 SER A O 1
ATOM 701 N N . ARG A 1 90 ? -5.627 8.458 9.280 1.00 91.69 90 ARG A N 1
ATOM 702 C CA . ARG A 1 90 ? -5.209 9.200 10.476 1.00 91.69 90 ARG A CA 1
ATOM 703 C C . ARG A 1 90 ? -6.195 9.092 11.637 1.00 91.69 90 ARG A C 1
ATOM 705 O O . ARG A 1 90 ? -5.773 8.903 12.778 1.00 91.69 90 ARG A O 1
ATOM 712 N N . ASP A 1 91 ? -7.487 9.221 11.360 1.00 90.00 91 ASP A N 1
ATOM 713 C CA . ASP A 1 91 ? -8.516 9.185 12.402 1.00 90.00 91 ASP A CA 1
ATOM 714 C C . ASP A 1 91 ? -8.729 7.758 12.919 1.00 90.00 91 ASP A C 1
ATOM 716 O O . ASP A 1 91 ? -8.927 7.566 14.119 1.00 90.00 91 ASP A O 1
ATOM 720 N N . TYR A 1 92 ? -8.577 6.753 12.048 1.00 90.50 92 TYR A N 1
ATOM 721 C CA . TYR A 1 92 ? -8.517 5.349 12.451 1.00 90.50 92 TYR A CA 1
ATOM 722 C C . TYR A 1 92 ? -7.331 5.093 13.391 1.00 90.50 92 TYR A C 1
ATOM 724 O O . TYR A 1 92 ? -7.529 4.593 14.489 1.00 90.50 92 TYR A O 1
ATOM 732 N N . VAL A 1 93 ? -6.112 5.506 13.037 1.00 89.06 93 VAL A N 1
ATOM 733 C CA . VAL A 1 93 ? -4.916 5.252 13.864 1.00 89.06 93 VAL A CA 1
ATOM 734 C C . VAL A 1 93 ? -4.965 6.005 15.201 1.00 89.06 93 VAL A C 1
ATOM 736 O O . VAL A 1 93 ? -4.576 5.473 16.241 1.00 89.06 93 VAL A O 1
ATOM 739 N N . LYS A 1 94 ? -5.454 7.252 15.211 1.00 87.00 94 LYS A N 1
ATOM 740 C CA . LYS A 1 94 ? -5.446 8.100 16.416 1.00 87.00 94 LYS A CA 1
ATOM 741 C C . LYS A 1 94 ? -6.581 7.807 17.391 1.00 87.00 94 LYS A C 1
ATOM 743 O O . LYS A 1 94 ? -6.434 8.102 18.582 1.00 87.00 94 LYS A O 1
ATOM 748 N N . ASN A 1 95 ? -7.704 7.252 16.939 1.00 86.56 95 ASN A N 1
ATOM 749 C CA . ASN A 1 95 ? -8.852 7.004 17.804 1.00 86.56 95 ASN A CA 1
ATOM 750 C C . ASN A 1 95 ? -8.662 5.748 18.671 1.00 86.56 95 ASN A C 1
ATOM 752 O O . ASN A 1 95 ? -9.298 4.716 18.476 1.00 86.56 95 ASN A O 1
ATOM 756 N N . LYS A 1 96 ? -7.825 5.852 19.705 1.00 84.00 96 LYS A N 1
ATOM 757 C CA . LYS A 1 96 ? -7.537 4.737 20.624 1.00 84.00 96 LYS A CA 1
ATOM 758 C C . LYS A 1 96 ? -8.770 4.211 21.362 1.00 84.00 96 LYS A C 1
ATOM 760 O O . LYS A 1 96 ? -8.792 3.060 21.789 1.00 84.00 96 LYS A O 1
ATOM 765 N N . ARG A 1 97 ? -9.806 5.047 21.504 1.00 82.19 97 ARG A N 1
ATOM 766 C CA . ARG A 1 97 ? -11.047 4.694 22.206 1.00 82.19 97 ARG A CA 1
ATOM 767 C C . ARG A 1 97 ? -11.799 3.564 21.507 1.00 82.19 97 ARG A C 1
ATOM 769 O O . ARG A 1 97 ? -12.466 2.799 22.194 1.00 82.19 97 ARG A O 1
ATOM 776 N N . GLN A 1 98 ? -11.656 3.432 20.186 1.00 82.00 98 GLN A N 1
ATOM 777 C CA . GLN A 1 98 ? -12.353 2.407 19.403 1.00 82.00 98 GLN A CA 1
ATOM 778 C C . GLN A 1 98 ? -11.929 0.973 19.764 1.00 82.00 98 GLN A C 1
ATOM 780 O O . GLN A 1 98 ? -12.690 0.046 19.515 1.00 82.00 98 GLN A O 1
ATOM 785 N N . TRP A 1 99 ? -10.741 0.805 20.362 1.00 83.50 99 TRP A N 1
ATOM 786 C CA . TRP A 1 99 ? -10.216 -0.483 20.836 1.00 83.50 99 TRP A CA 1
ATOM 787 C C . TRP A 1 99 ? -10.316 -0.644 22.363 1.00 83.50 99 TRP A C 1
ATOM 789 O O . TRP A 1 99 ? -9.911 -1.670 22.911 1.00 83.50 99 TRP A O 1
ATOM 799 N N . GLN A 1 100 ? -10.829 0.382 23.055 1.00 81.75 100 GLN A N 1
ATOM 800 C CA . GLN A 1 100 ? -10.903 0.454 24.518 1.00 81.75 100 GLN A CA 1
ATOM 801 C C . GLN A 1 100 ? -12.307 0.339 25.093 1.00 81.75 100 GLN A C 1
ATOM 803 O O . GLN A 1 100 ? -12.459 0.152 26.297 1.00 81.75 100 GLN A O 1
ATOM 808 N N . LYS A 1 101 ? -13.328 0.515 24.261 1.00 71.88 101 LYS A N 1
ATOM 809 C CA . LYS A 1 101 ? -14.718 0.477 24.688 1.00 71.88 101 LYS A CA 1
ATOM 810 C C . LYS A 1 101 ? -15.380 -0.799 24.207 1.00 71.88 101 LYS A C 1
ATOM 812 O O . LYS A 1 101 ? -15.165 -1.213 23.071 1.00 71.88 101 LYS A O 1
ATOM 817 N N . THR A 1 102 ? -16.232 -1.335 25.067 1.00 61.59 102 THR A N 1
ATOM 818 C CA . THR A 1 102 ? -17.271 -2.290 24.706 1.00 61.59 102 THR A CA 1
ATOM 819 C C . THR A 1 102 ? -18.367 -1.518 23.977 1.00 61.59 102 THR A C 1
ATOM 821 O O . THR A 1 102 ? -19.275 -0.980 24.602 1.00 61.59 102 THR A O 1
ATOM 824 N N . GLU A 1 103 ? -18.210 -1.311 22.672 1.00 57.81 103 GLU A N 1
ATOM 825 C CA . GLU A 1 103 ? -19.313 -0.849 21.828 1.00 57.81 103 GLU A CA 1
ATOM 826 C C . GLU A 1 103 ? -19.867 -2.058 21.086 1.00 57.81 103 GLU A C 1
ATOM 828 O O . GLU A 1 103 ? -19.142 -2.715 20.337 1.00 57.81 103 GLU A O 1
ATOM 833 N N . GLU A 1 104 ? -21.154 -2.327 21.299 1.00 51.94 104 GLU A N 1
ATOM 834 C CA . GLU A 1 104 ? -21.891 -3.419 20.673 1.00 51.94 104 GLU A CA 1
ATOM 835 C C . GLU A 1 104 ? -21.800 -3.317 19.143 1.00 51.94 104 GLU A C 1
ATOM 837 O O . GLU A 1 104 ? -22.338 -2.400 18.522 1.00 51.94 104 GLU A O 1
ATOM 842 N N . GLY A 1 105 ? -21.092 -4.267 18.528 1.00 56.91 105 GLY A N 1
ATOM 843 C CA . GLY A 1 105 ? -21.070 -4.440 17.079 1.00 56.91 105 GLY A CA 1
ATOM 844 C C . GLY A 1 105 ? -19.696 -4.781 16.504 1.00 56.91 105 GLY A C 1
ATOM 845 O O . GLY A 1 105 ? -18.739 -4.003 16.598 1.00 56.91 105 GLY A O 1
ATOM 846 N N . TRP A 1 106 ? -19.642 -5.920 15.806 1.00 60.28 106 TRP A N 1
ATOM 847 C CA . TRP A 1 106 ? -18.577 -6.314 14.875 1.00 60.28 106 TRP A CA 1
ATOM 848 C C . TRP A 1 106 ? -18.681 -5.474 13.597 1.00 60.28 106 TRP A C 1
ATOM 850 O O . TRP A 1 106 ? -19.035 -5.962 12.529 1.00 60.28 106 TRP A O 1
ATOM 860 N N . THR A 1 107 ? -18.468 -4.167 13.695 1.00 68.94 107 THR A N 1
ATOM 861 C CA . THR A 1 107 ? -18.453 -3.311 12.506 1.00 68.94 107 THR A CA 1
ATOM 862 C C . THR A 1 107 ? -17.029 -2.877 12.226 1.00 68.94 107 THR A C 1
ATOM 864 O O . THR A 1 107 ? -16.313 -2.441 13.126 1.00 68.94 107 THR A O 1
ATOM 867 N N . VAL A 1 108 ? -16.620 -3.064 10.974 1.00 75.06 108 VAL A N 1
ATOM 868 C CA . VAL A 1 108 ? -15.346 -2.576 10.445 1.00 75.06 108 VAL A CA 1
ATOM 869 C C . VAL A 1 108 ? -15.337 -1.055 10.575 1.00 75.06 108 VAL A C 1
ATOM 871 O O . VAL A 1 108 ? -16.344 -0.393 10.293 1.00 75.06 108 VAL A O 1
ATOM 874 N N . SER A 1 109 ? -14.213 -0.488 10.999 1.00 83.31 109 SER A N 1
ATOM 875 C CA . SER A 1 109 ? -14.094 0.951 11.207 1.00 83.31 109 SER A CA 1
ATOM 876 C C . SER A 1 109 ? -14.300 1.717 9.898 1.00 83.31 109 SER A C 1
ATOM 878 O O . SER A 1 109 ? -13.520 1.600 8.954 1.00 83.31 109 SER A O 1
ATOM 880 N N . LYS A 1 110 ? -15.335 2.568 9.848 1.00 85.12 110 LYS A N 1
ATOM 881 C CA . LYS A 1 110 ? -15.680 3.380 8.661 1.00 85.12 110 LYS A CA 1
ATOM 882 C C . LYS A 1 110 ? -14.501 4.209 8.141 1.00 85.12 110 LYS A C 1
ATOM 884 O O . LYS A 1 110 ? -14.284 4.288 6.939 1.00 85.12 110 LYS A O 1
ATOM 889 N N . THR A 1 111 ? -13.706 4.768 9.052 1.00 85.44 111 THR A N 1
ATOM 890 C CA . THR A 1 111 ? -12.505 5.551 8.720 1.00 85.44 111 THR A CA 1
ATOM 891 C C . THR A 1 111 ? -11.399 4.707 8.084 1.00 85.44 111 THR A C 1
ATOM 893 O O . THR A 1 111 ? -10.626 5.222 7.279 1.00 85.44 111 THR A O 1
ATOM 896 N N . LEU A 1 112 ? -11.324 3.408 8.395 1.00 90.75 112 LEU A N 1
ATOM 897 C CA . LEU A 1 112 ? -10.423 2.489 7.702 1.00 90.75 112 LEU A CA 1
ATOM 898 C C . LEU A 1 112 ? -10.955 2.148 6.307 1.00 90.75 112 LEU A C 1
ATOM 900 O O . LEU A 1 112 ? -10.175 2.146 5.359 1.00 90.75 112 LEU A O 1
ATOM 904 N N . ILE A 1 113 ? -12.265 1.920 6.161 1.00 92.44 113 ILE A N 1
ATOM 905 C CA . ILE A 1 113 ? -12.894 1.625 4.862 1.00 92.44 113 ILE A CA 1
ATOM 906 C C . ILE A 1 113 ? -12.589 2.729 3.842 1.00 92.44 113 ILE A C 1
ATOM 908 O O . ILE A 1 113 ? -12.170 2.426 2.731 1.00 92.44 113 ILE A O 1
ATOM 912 N N . GLU A 1 114 ? -12.714 4.002 4.222 1.00 92.94 114 GLU A N 1
ATOM 913 C CA . GLU A 1 114 ? -12.393 5.130 3.332 1.00 92.94 114 GLU A CA 1
ATOM 914 C C . GLU A 1 114 ? -10.916 5.155 2.896 1.00 92.94 114 GLU A C 1
ATOM 916 O O . GLU A 1 114 ? -10.591 5.502 1.757 1.00 92.94 114 GLU A O 1
ATOM 921 N N . ALA A 1 115 ? -9.995 4.783 3.790 1.00 95.50 115 ALA A N 1
ATOM 922 C CA . ALA A 1 115 ? -8.576 4.687 3.458 1.00 95.50 115 ALA A CA 1
ATOM 923 C C . ALA A 1 115 ? -8.286 3.503 2.518 1.00 95.50 115 ALA A C 1
ATOM 925 O O . ALA A 1 115 ? -7.452 3.621 1.616 1.00 95.50 115 ALA A O 1
ATOM 926 N N . LEU A 1 116 ? -8.984 2.383 2.713 1.00 95.81 116 LEU A N 1
ATOM 927 C CA . LEU A 1 116 ? -8.867 1.176 1.897 1.00 95.81 116 LEU A CA 1
ATOM 928 C C . LEU A 1 116 ? -9.463 1.350 0.496 1.00 95.81 116 LEU A C 1
ATOM 930 O O . LEU A 1 116 ? -8.840 0.920 -0.470 1.00 95.81 116 LEU A O 1
ATOM 934 N N . ASP A 1 117 ? -10.597 2.038 0.370 1.00 95.81 117 ASP A N 1
ATOM 935 C CA . ASP A 1 117 ? -11.187 2.403 -0.923 1.00 95.81 117 ASP A CA 1
ATOM 936 C C . ASP A 1 117 ? -10.217 3.264 -1.748 1.00 95.81 117 ASP A C 1
ATOM 938 O O . ASP A 1 117 ? -9.900 2.951 -2.898 1.00 95.81 117 ASP A O 1
ATOM 942 N N . TYR A 1 118 ? -9.628 4.288 -1.117 1.00 97.12 118 TYR A N 1
ATOM 943 C CA . TYR A 1 118 ? -8.579 5.090 -1.746 1.00 97.12 118 TYR A CA 1
ATOM 944 C C . TYR A 1 118 ? -7.396 4.230 -2.210 1.00 97.12 118 TYR A C 1
ATOM 946 O O . TYR A 1 118 ? -6.906 4.409 -3.329 1.00 97.12 118 TYR A O 1
ATOM 954 N N . LEU A 1 119 ? -6.921 3.318 -1.355 1.00 97.19 119 LEU A N 1
ATOM 955 C CA . LEU A 1 119 ? -5.800 2.441 -1.675 1.00 97.19 119 LEU A CA 1
ATOM 956 C C . LEU A 1 119 ? -6.120 1.575 -2.893 1.00 97.19 119 LEU A C 1
ATOM 958 O O . LEU A 1 119 ? -5.345 1.570 -3.847 1.00 97.19 119 LEU A O 1
ATOM 962 N N . GLN A 1 120 ? -7.264 0.893 -2.878 1.00 96.75 120 GLN A N 1
ATOM 963 C CA . GLN A 1 120 ? -7.702 0.032 -3.967 1.00 96.75 120 GLN A CA 1
ATOM 964 C C . GLN A 1 120 ? -7.809 0.817 -5.277 1.00 96.75 120 GLN A C 1
ATOM 966 O O . GLN A 1 120 ? -7.205 0.427 -6.275 1.00 96.75 120 GLN A O 1
ATOM 971 N N . ALA A 1 121 ? -8.468 1.980 -5.256 1.00 97.19 121 ALA A N 1
ATOM 972 C CA . ALA A 1 121 ? -8.616 2.830 -6.432 1.00 97.19 121 ALA A CA 1
ATOM 973 C C . ALA A 1 121 ? -7.263 3.274 -7.015 1.00 97.19 121 ALA A C 1
ATOM 975 O O . ALA A 1 121 ? -7.076 3.277 -8.233 1.00 97.19 121 ALA A O 1
ATOM 976 N N . LYS A 1 122 ? -6.291 3.649 -6.171 1.00 97.69 122 LYS A N 1
ATOM 977 C CA . LYS A 1 122 ? -4.955 4.041 -6.649 1.00 97.69 122 LYS A CA 1
ATOM 978 C C . LYS A 1 122 ? -4.141 2.864 -7.155 1.00 97.69 122 LYS A C 1
ATOM 980 O O . LYS A 1 122 ? -3.458 3.008 -8.166 1.00 97.69 122 LYS A O 1
ATOM 985 N N . MET A 1 123 ? -4.231 1.721 -6.494 1.00 97.06 123 MET A N 1
ATOM 986 C CA . MET 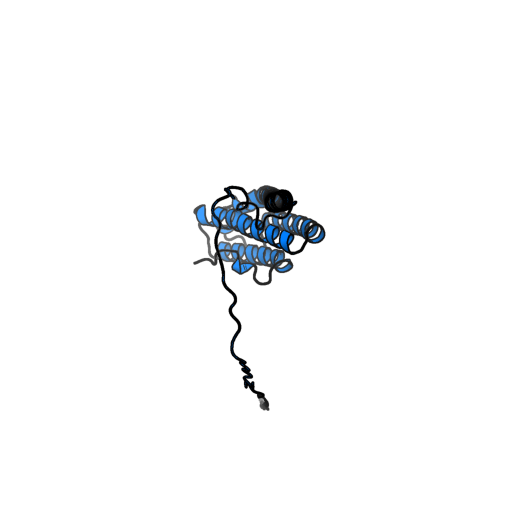A 1 123 ? -3.517 0.524 -6.909 1.00 97.06 123 MET A CA 1
ATOM 987 C C . MET A 1 123 ? -4.020 -0.001 -8.254 1.00 97.06 123 MET A C 1
ATOM 989 O O . MET A 1 123 ? -3.187 -0.304 -9.098 1.00 97.06 123 MET A O 1
ATOM 993 N N . SER A 1 124 ? -5.331 0.016 -8.521 1.00 96.75 124 SER A N 1
ATOM 994 C CA . SER A 1 124 ? -5.875 -0.361 -9.835 1.00 96.75 124 SER A CA 1
ATOM 995 C C . SER A 1 124 ? -5.378 0.540 -10.971 1.00 96.75 124 SER A C 1
ATOM 997 O O . SER A 1 124 ? -5.085 0.060 -12.062 1.00 96.75 124 SER A O 1
ATOM 999 N N . VAL A 1 125 ? -5.225 1.848 -10.727 1.00 97.44 125 VAL A N 1
ATOM 1000 C CA . VAL A 1 125 ? -4.649 2.767 -11.728 1.00 97.44 125 VAL A CA 1
ATOM 1001 C C . VAL A 1 125 ? -3.192 2.412 -12.026 1.00 97.44 125 VAL A C 1
ATOM 1003 O O . VAL A 1 125 ? -2.777 2.406 -13.184 1.00 97.44 125 VAL A O 1
ATOM 1006 N N . VAL A 1 126 ? -2.406 2.116 -10.990 1.00 97.25 126 VAL A N 1
ATOM 1007 C CA . VAL A 1 126 ? -0.985 1.784 -11.146 1.00 97.25 126 VAL A CA 1
ATOM 1008 C C . VAL A 1 126 ? -0.784 0.393 -11.750 1.00 97.25 126 VAL A C 1
ATOM 1010 O O . VAL A 1 126 ? 0.152 0.207 -12.519 1.00 97.25 126 VAL A O 1
ATOM 1013 N N . GLU A 1 127 ? -1.669 -0.558 -11.460 1.00 96.69 127 GLU A N 1
ATOM 1014 C CA . GLU A 1 127 ? -1.665 -1.906 -12.036 1.00 96.69 127 GLU A CA 1
ATOM 1015 C C . GLU A 1 127 ? -1.811 -1.881 -13.557 1.00 96.69 127 GLU A C 1
ATOM 1017 O O . GLU A 1 127 ? -1.047 -2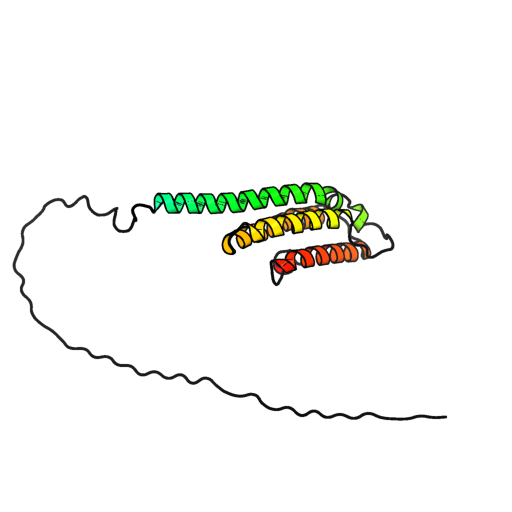.531 -14.263 1.00 96.69 127 GLU A O 1
ATOM 1022 N N . VAL A 1 128 ? -2.740 -1.070 -14.066 1.00 96.88 128 VAL A N 1
ATOM 1023 C CA . VAL A 1 128 ? -2.934 -0.891 -15.511 1.00 96.88 128 VAL A CA 1
ATOM 1024 C C . VAL A 1 128 ? -1.787 -0.088 -16.138 1.00 96.88 128 VAL A C 1
ATOM 1026 O O . VAL A 1 128 ? -1.452 -0.287 -17.304 1.00 96.88 128 VAL A O 1
ATOM 1029 N N . GLY A 1 129 ? -1.192 0.839 -15.382 1.00 95.75 129 GLY A N 1
ATOM 1030 C CA . GLY A 1 129 ? -0.183 1.772 -15.887 1.00 95.75 129 GLY A CA 1
ATOM 1031 C C . GLY A 1 129 ? 1.262 1.265 -15.880 1.00 95.75 129 GLY A C 1
ATOM 1032 O O . GLY A 1 129 ? 2.107 1.871 -16.538 1.00 95.75 129 GLY A O 1
ATOM 1033 N N . LEU A 1 130 ? 1.577 0.199 -15.141 1.00 96.25 130 LEU A N 1
ATOM 1034 C CA . LEU A 1 130 ? 2.940 -0.318 -14.992 1.00 96.25 130 LEU A CA 1
ATOM 1035 C C . LEU A 1 130 ? 3.083 -1.732 -15.555 1.00 96.25 130 LEU A C 1
ATOM 1037 O O . LEU A 1 130 ? 2.147 -2.523 -15.584 1.00 96.25 130 LEU A O 1
ATOM 1041 N N . ASN A 1 131 ? 4.310 -2.091 -15.939 1.00 95.94 131 ASN A N 1
ATOM 1042 C CA . ASN A 1 131 ? 4.633 -3.497 -16.160 1.00 95.94 131 ASN A CA 1
ATOM 1043 C C . ASN A 1 131 ? 4.595 -4.270 -14.828 1.00 95.94 131 ASN A C 1
ATOM 1045 O O . ASN A 1 131 ? 4.765 -3.700 -13.748 1.00 95.94 131 ASN A O 1
ATOM 1049 N N . SER A 1 132 ? 4.443 -5.593 -14.918 1.00 95.62 132 SER A N 1
ATOM 1050 C CA . SER A 1 132 ? 4.306 -6.471 -13.749 1.00 95.62 132 SER A CA 1
ATOM 1051 C C . SER A 1 132 ? 5.444 -6.314 -12.728 1.00 95.62 132 SER A C 1
ATOM 1053 O O . SER A 1 132 ? 5.187 -6.265 -11.527 1.00 95.62 132 SER A O 1
ATOM 1055 N N . LYS A 1 133 ? 6.700 -6.168 -13.176 1.00 94.88 133 LYS A N 1
ATOM 1056 C CA . LYS A 1 133 ? 7.858 -6.037 -12.277 1.00 94.88 133 LYS A CA 1
ATOM 1057 C C . LYS A 1 133 ? 7.791 -4.751 -11.453 1.00 94.88 133 LYS A C 1
ATOM 1059 O O . LYS A 1 133 ? 8.017 -4.788 -10.243 1.00 94.88 133 LYS A O 1
ATOM 1064 N N . ASP A 1 134 ? 7.464 -3.636 -12.094 1.00 96.38 134 ASP A N 1
ATOM 1065 C CA . ASP A 1 134 ? 7.397 -2.334 -11.432 1.00 96.38 134 ASP A CA 1
ATOM 1066 C C . ASP A 1 134 ? 6.148 -2.214 -10.555 1.00 96.38 134 ASP A C 1
ATOM 1068 O O . ASP A 1 134 ? 6.247 -1.735 -9.424 1.00 96.38 134 ASP A O 1
ATOM 1072 N N . PHE A 1 135 ? 5.005 -2.745 -11.006 1.00 97.38 135 PHE A N 1
ATOM 1073 C CA . PHE A 1 135 ? 3.801 -2.860 -10.180 1.00 97.38 135 PHE A CA 1
ATOM 1074 C C . PHE A 1 135 ? 4.076 -3.639 -8.891 1.00 97.38 135 PHE A C 1
ATOM 1076 O O . PHE A 1 135 ? 3.710 -3.203 -7.797 1.00 97.38 135 PHE A O 1
ATOM 1083 N N . VAL A 1 136 ? 4.800 -4.756 -9.006 1.00 95.75 136 VAL A N 1
ATOM 1084 C CA . VAL A 1 136 ? 5.232 -5.555 -7.859 1.00 95.75 136 VAL A CA 1
ATOM 1085 C C . VAL A 1 136 ? 6.126 -4.766 -6.903 1.00 95.75 136 VAL A C 1
ATOM 1087 O O . VAL A 1 136 ? 5.990 -4.886 -5.683 1.00 95.75 136 VAL A O 1
ATOM 1090 N N . GLY A 1 137 ? 7.017 -3.930 -7.436 1.00 96.25 137 GLY A N 1
ATOM 1091 C CA . GLY A 1 137 ? 7.827 -3.013 -6.637 1.00 96.25 137 GLY A CA 1
ATOM 1092 C C . GLY A 1 137 ? 6.987 -1.988 -5.871 1.00 96.25 137 GLY A C 1
ATOM 1093 O O . GLY A 1 137 ? 7.255 -1.735 -4.692 1.00 96.25 137 GLY A O 1
ATOM 1094 N N . VAL A 1 138 ? 5.946 -1.441 -6.508 1.00 97.69 138 VAL A N 1
ATOM 1095 C CA . VAL A 1 138 ? 5.040 -0.471 -5.881 1.00 97.69 138 VAL A CA 1
ATOM 1096 C C . VAL A 1 138 ? 4.225 -1.121 -4.770 1.00 97.69 138 VAL A C 1
ATOM 1098 O O . VAL A 1 138 ? 4.300 -0.666 -3.629 1.00 97.69 138 VAL A O 1
ATOM 1101 N N . TRP A 1 139 ? 3.475 -2.192 -5.052 1.00 95.88 139 TRP A N 1
ATOM 1102 C CA . TRP A 1 139 ? 2.559 -2.740 -4.045 1.00 95.88 139 TRP A CA 1
ATOM 1103 C C . TRP A 1 139 ? 3.303 -3.272 -2.818 1.00 95.88 139 TRP A C 1
ATOM 1105 O O . TRP A 1 139 ? 2.823 -3.103 -1.699 1.00 95.88 139 TRP A O 1
ATOM 1115 N N . ARG A 1 140 ? 4.510 -3.836 -2.987 1.00 95.19 140 ARG A N 1
ATOM 1116 C CA . ARG A 1 140 ? 5.352 -4.276 -1.858 1.00 95.19 140 ARG A CA 1
ATOM 1117 C C . ARG A 1 140 ? 5.831 -3.111 -1.006 1.00 95.19 140 ARG A C 1
ATOM 1119 O O . ARG A 1 140 ? 5.817 -3.198 0.220 1.00 95.19 140 ARG A O 1
ATOM 1126 N N . SER A 1 141 ? 6.231 -2.017 -1.647 1.00 95.75 141 SER A N 1
ATOM 1127 C CA . SER A 1 141 ? 6.648 -0.800 -0.946 1.00 95.75 141 SER A CA 1
ATOM 1128 C C . SER A 1 141 ? 5.475 -0.156 -0.201 1.00 95.75 141 SER A C 1
ATOM 1130 O O . SER A 1 141 ? 5.639 0.317 0.923 1.00 95.75 141 SER A O 1
ATOM 1132 N N . VAL A 1 142 ? 4.275 -0.192 -0.786 1.00 96.50 142 VAL A N 1
ATOM 1133 C CA . VAL A 1 142 ? 3.039 0.263 -0.140 1.00 96.50 142 VAL A CA 1
ATOM 1134 C C . VAL A 1 142 ? 2.662 -0.642 1.039 1.00 96.50 142 VAL A C 1
ATOM 1136 O O . VAL A 1 142 ? 2.382 -0.120 2.1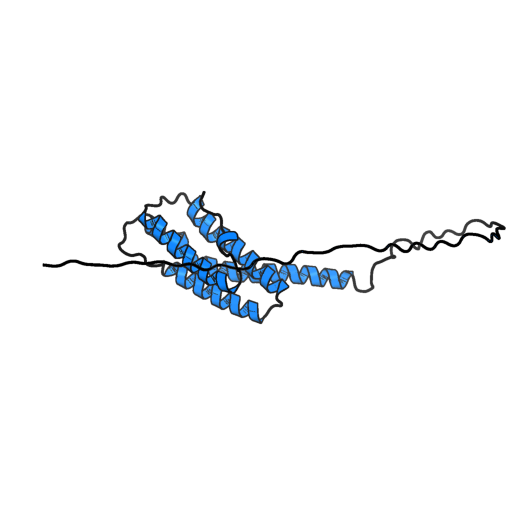13 1.00 96.50 142 VAL A O 1
ATOM 1139 N N . ALA A 1 143 ? 2.733 -1.970 0.904 1.00 94.00 143 ALA A N 1
ATOM 1140 C CA . ALA A 1 143 ? 2.493 -2.902 2.012 1.00 94.00 143 ALA A CA 1
ATOM 1141 C C . ALA A 1 143 ? 3.416 -2.610 3.208 1.00 94.00 143 ALA A C 1
ATOM 1143 O O . ALA A 1 143 ? 2.943 -2.431 4.328 1.00 94.00 143 ALA A O 1
ATOM 1144 N N . ALA A 1 144 ? 4.720 -2.450 2.955 1.00 92.00 144 ALA A N 1
ATOM 1145 C CA . ALA A 1 144 ? 5.698 -2.102 3.987 1.00 92.00 144 ALA A CA 1
ATOM 1146 C C . ALA A 1 144 ? 5.447 -0.718 4.619 1.00 92.00 144 ALA A C 1
ATOM 1148 O O . ALA A 1 144 ? 5.742 -0.496 5.793 1.00 92.00 144 ALA A O 1
ATOM 1149 N N . GLY A 1 145 ? 4.915 0.239 3.856 1.00 93.38 145 GLY A N 1
ATOM 1150 C CA . GLY A 1 145 ? 4.526 1.545 4.386 1.00 93.38 145 GLY A CA 1
ATOM 1151 C C . GLY A 1 145 ? 3.271 1.483 5.260 1.00 93.38 145 GLY A C 1
ATOM 1152 O O . GLY A 1 145 ? 3.247 2.086 6.330 1.00 93.38 145 GLY A O 1
ATOM 1153 N N . ILE A 1 146 ? 2.255 0.724 4.844 1.00 93.38 146 ILE A N 1
ATOM 1154 C CA . ILE A 1 146 ? 1.023 0.513 5.619 1.00 93.38 146 ILE A CA 1
ATOM 1155 C C . ILE A 1 146 ? 1.322 -0.235 6.912 1.00 93.38 146 ILE A C 1
ATOM 1157 O O . ILE A 1 146 ? 0.784 0.137 7.953 1.00 93.38 146 ILE A O 1
ATOM 1161 N N . ASP A 1 147 ? 2.223 -1.216 6.873 1.00 90.06 147 ASP A N 1
ATOM 1162 C CA . ASP A 1 147 ? 2.720 -1.885 8.072 1.00 90.06 147 ASP A CA 1
ATOM 1163 C C . ASP A 1 147 ? 3.205 -0.865 9.121 1.00 90.06 147 ASP A C 1
ATOM 1165 O O . ASP A 1 147 ? 2.737 -0.821 10.261 1.00 90.06 147 ASP A O 1
ATOM 1169 N N . ARG A 1 148 ? 4.056 0.073 8.694 1.00 89.06 148 ARG A N 1
ATOM 1170 C CA . ARG A 1 148 ? 4.563 1.145 9.561 1.00 89.06 148 ARG A CA 1
ATOM 1171 C C . ARG A 1 148 ? 3.471 2.112 10.031 1.00 89.06 148 ARG A C 1
ATOM 1173 O O . ARG A 1 148 ? 3.542 2.599 11.154 1.00 89.06 148 ARG A O 1
ATOM 1180 N N . LEU A 1 149 ? 2.477 2.426 9.208 1.00 89.00 149 LEU A N 1
ATOM 1181 C CA . LEU A 1 149 ? 1.418 3.369 9.592 1.00 89.00 149 LEU A CA 1
ATOM 1182 C C . LEU A 1 149 ? 0.411 2.748 10.565 1.00 89.00 149 LEU A C 1
ATOM 1184 O O . LEU A 1 149 ? 0.023 3.386 11.541 1.00 89.00 149 LEU A O 1
ATOM 118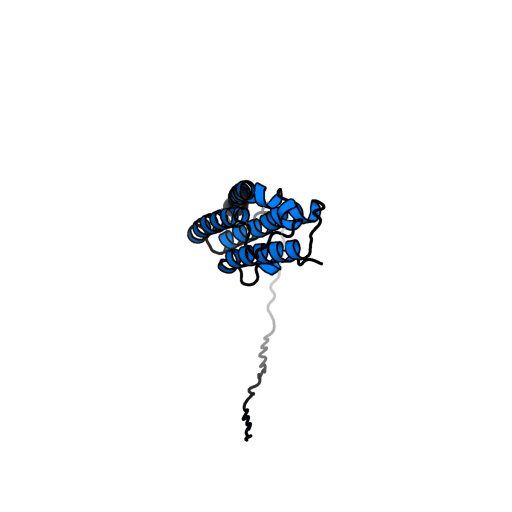8 N N . ILE A 1 150 ? 0.006 1.504 10.318 1.00 86.06 150 ILE A N 1
ATOM 1189 C CA . ILE A 1 150 ? -1.042 0.822 11.077 1.00 86.06 150 ILE A CA 1
ATOM 1190 C C . ILE A 1 150 ? -0.442 0.070 12.263 1.00 86.06 150 ILE A C 1
ATOM 1192 O O . ILE A 1 150 ? -0.797 0.349 13.403 1.00 86.06 150 ILE A O 1
ATOM 1196 N N . PHE A 1 151 ? 0.498 -0.846 12.038 1.00 78.94 151 PHE A N 1
ATOM 1197 C CA . PHE A 1 151 ? 1.011 -1.707 13.104 1.00 78.94 151 PHE A CA 1
ATOM 1198 C C . PHE A 1 151 ? 1.967 -0.944 14.008 1.00 78.94 151 PHE A C 1
ATOM 1200 O O . PHE A 1 151 ? 1.752 -0.913 15.218 1.00 78.94 151 PHE A O 1
ATOM 1207 N N . ASN A 1 152 ? 2.952 -0.235 13.451 1.00 76.19 152 ASN A N 1
ATOM 1208 C CA . ASN A 1 152 ? 3.819 0.589 14.298 1.00 76.19 152 ASN A CA 1
ATOM 1209 C C . ASN A 1 152 ? 3.048 1.785 14.878 1.00 76.19 152 ASN A C 1
ATOM 1211 O O . ASN A 1 152 ? 3.213 2.104 16.051 1.00 76.19 152 ASN A O 1
ATOM 1215 N N . GLY A 1 153 ? 2.150 2.410 14.111 1.00 75.81 153 GLY A N 1
ATOM 1216 C CA . GLY A 1 153 ? 1.344 3.531 14.601 1.00 75.81 153 GLY A CA 1
ATOM 1217 C C . GLY A 1 153 ? 0.380 3.168 15.736 1.00 75.81 153 GLY A C 1
ATOM 1218 O O . GLY A 1 153 ? 0.195 3.974 16.644 1.00 75.81 153 GLY A O 1
ATOM 1219 N N . ILE A 1 154 ? -0.206 1.967 15.733 1.00 79.94 154 ILE A N 1
ATOM 1220 C CA . ILE A 1 154 ? -1.177 1.540 16.751 1.00 79.94 154 ILE A CA 1
ATOM 1221 C C . ILE A 1 154 ? -0.480 0.776 17.880 1.00 79.94 154 ILE A C 1
ATOM 1223 O O . ILE A 1 154 ? -0.613 1.173 19.041 1.00 79.94 154 ILE A O 1
ATOM 1227 N N . LEU A 1 155 ? 0.303 -0.261 17.566 1.00 71.19 155 LEU A N 1
ATOM 1228 C CA . LEU A 1 155 ? 0.893 -1.165 18.562 1.00 71.19 155 LEU A CA 1
ATOM 1229 C C . LEU A 1 155 ? 2.007 -0.496 19.374 1.00 71.19 155 LEU A C 1
ATOM 1231 O O . LEU A 1 155 ? 2.072 -0.691 20.585 1.00 71.19 155 LEU A O 1
ATOM 1235 N N . ILE A 1 156 ? 2.837 0.357 18.759 1.00 70.31 156 ILE A N 1
ATOM 1236 C CA . ILE A 1 156 ? 3.891 1.089 19.495 1.00 70.31 156 ILE A CA 1
ATOM 1237 C C . ILE A 1 156 ? 3.293 2.251 20.300 1.00 70.31 156 ILE A C 1
ATOM 1239 O O . ILE A 1 156 ? 3.892 2.734 21.258 1.00 70.31 156 ILE A O 1
ATOM 1243 N N . SER A 1 157 ? 2.070 2.688 19.989 1.00 68.94 157 SER A N 1
ATOM 1244 C CA . SER A 1 157 ? 1.453 3.830 20.668 1.00 68.94 157 SER A CA 1
ATOM 1245 C C . SER A 1 157 ? 0.890 3.530 22.070 1.00 68.94 157 SER A C 1
ATOM 1247 O O . SER A 1 157 ? 0.152 4.358 22.613 1.00 68.94 157 SER A O 1
ATOM 1249 N N . ASN A 1 158 ? 1.236 2.393 22.688 1.00 69.12 158 ASN A N 1
ATOM 1250 C CA . ASN A 1 158 ? 0.778 1.971 24.022 1.00 69.12 158 ASN A CA 1
ATOM 1251 C C . ASN A 1 158 ? -0.757 1.942 24.165 1.00 69.12 158 ASN A C 1
ATOM 1253 O O . ASN A 1 158 ? -1.316 2.299 25.208 1.00 69.12 158 ASN A O 1
ATOM 1257 N N . VAL A 1 159 ? -1.467 1.558 23.101 1.00 76.25 159 VAL A N 1
ATOM 1258 C CA . VAL A 1 159 ? -2.916 1.330 23.162 1.00 76.25 159 VAL A CA 1
ATOM 1259 C C . VAL A 1 159 ? -3.194 0.119 24.047 1.00 76.25 159 VAL A C 1
ATOM 1261 O O . VAL A 1 159 ? -2.677 -0.967 23.809 1.00 76.25 159 VAL A O 1
ATOM 1264 N N . LYS A 1 160 ? -4.055 0.292 25.053 1.00 79.81 160 LYS A N 1
ATOM 1265 C CA . LYS A 1 160 ? -4.668 -0.836 25.765 1.00 79.81 160 LYS A CA 1
ATOM 1266 C C . LYS A 1 160 ? -5.805 -1.397 24.920 1.00 79.81 160 LYS A C 1
ATOM 1268 O O . LYS A 1 160 ? -6.729 -0.648 24.613 1.00 79.81 160 LYS A O 1
ATOM 1273 N N . PHE A 1 161 ? -5.735 -2.676 24.577 1.00 81.38 161 PHE A N 1
ATOM 1274 C CA . PHE A 1 161 ? -6.823 -3.396 23.923 1.00 81.38 161 PHE A CA 1
ATOM 1275 C C . PHE A 1 161 ? -7.671 -4.121 24.967 1.00 81.38 161 PHE A C 1
ATOM 1277 O O . PHE A 1 161 ? -7.138 -4.698 25.914 1.00 81.38 161 PHE A O 1
ATOM 1284 N N . TYR A 1 162 ? -8.985 -4.102 24.775 1.00 83.12 162 TYR A N 1
ATOM 1285 C CA . TYR A 1 162 ? -9.918 -5.001 25.458 1.00 83.12 162 TYR A CA 1
ATOM 1286 C C . TYR A 1 162 ? -10.297 -6.132 24.496 1.00 83.12 162 TYR A C 1
ATOM 1288 O O . TYR A 1 162 ? -10.107 -5.985 23.289 1.00 83.12 162 TYR A O 1
ATOM 1296 N N . ASN A 1 163 ? -10.842 -7.244 25.000 1.00 78.94 163 ASN A N 1
ATOM 1297 C CA . ASN A 1 163 ? -11.145 -8.434 24.184 1.00 78.94 163 ASN A CA 1
ATOM 1298 C C . ASN A 1 163 ? -11.940 -8.102 22.907 1.00 78.94 163 ASN A C 1
ATOM 1300 O O . ASN A 1 163 ? -11.608 -8.572 21.823 1.00 78.94 163 ASN A O 1
ATOM 1304 N N . GLU A 1 164 ? -12.934 -7.222 23.009 1.00 80.31 164 GLU A N 1
ATOM 1305 C CA . GLU A 1 164 ? -13.725 -6.777 21.855 1.00 80.31 164 GLU A CA 1
ATOM 1306 C C . GLU A 1 164 ? -12.934 -5.876 20.898 1.00 80.31 164 GLU A C 1
ATOM 1308 O O . GLU A 1 164 ? -13.078 -5.977 19.681 1.00 80.31 164 GLU A O 1
ATOM 1313 N N . GLY A 1 165 ? -12.036 -5.044 21.431 1.00 82.31 165 GLY A N 1
ATOM 1314 C CA . GLY A 1 165 ? -11.116 -4.233 20.635 1.00 82.31 165 GLY A CA 1
ATOM 1315 C C . GLY A 1 165 ? -10.137 -5.078 19.818 1.00 82.31 165 GLY A C 1
ATOM 1316 O O . GLY A 1 165 ? -9.815 -4.699 18.693 1.00 82.31 165 GLY A O 1
ATOM 1317 N N . VAL A 1 166 ? -9.707 -6.233 20.344 1.00 83.88 166 VAL A N 1
ATOM 1318 C CA . VAL A 1 166 ? -8.901 -7.218 19.597 1.00 83.88 166 VAL A CA 1
ATOM 1319 C C . VAL A 1 166 ? -9.714 -7.809 18.446 1.00 83.88 166 VAL A C 1
ATOM 1321 O O . VAL A 1 166 ? -9.222 -7.855 17.321 1.00 83.88 166 VAL A O 1
ATOM 1324 N N . GLY A 1 167 ? -10.967 -8.203 18.699 1.00 84.56 167 GLY A N 1
ATOM 1325 C CA . GLY A 1 167 ? -11.865 -8.719 17.659 1.00 84.56 167 GLY A CA 1
ATOM 1326 C C . GLY A 1 167 ? -12.124 -7.702 16.544 1.00 84.56 167 GLY A C 1
ATOM 1327 O O . GLY A 1 167 ? -12.007 -8.029 15.361 1.00 84.56 167 GLY A O 1
ATOM 1328 N N . ARG A 1 168 ? -12.391 -6.441 16.906 1.00 85.19 168 ARG A N 1
ATOM 1329 C CA . ARG A 1 168 ? -12.566 -5.341 15.944 1.00 85.19 168 ARG A CA 1
ATOM 1330 C C . ARG A 1 168 ? -11.309 -5.115 15.110 1.00 85.19 168 ARG A C 1
ATOM 1332 O O . ARG A 1 168 ? -11.390 -5.147 13.888 1.00 85.19 168 ARG A O 1
ATOM 1339 N N . PHE A 1 169 ? -10.149 -4.984 15.754 1.00 87.19 169 PHE A N 1
ATOM 1340 C CA . PHE A 1 169 ? -8.883 -4.803 15.046 1.00 87.19 169 PHE A CA 1
ATOM 1341 C C . PHE A 1 169 ? -8.570 -5.984 14.114 1.00 87.19 169 PHE A C 1
ATOM 1343 O O . PHE A 1 169 ? -8.165 -5.776 12.977 1.00 87.19 169 PHE A O 1
ATOM 1350 N N . GLY A 1 170 ? -8.829 -7.225 14.539 1.00 87.69 170 GLY A N 1
ATOM 1351 C CA . GLY A 1 170 ? -8.693 -8.400 13.673 1.00 87.69 170 GLY A CA 1
ATOM 1352 C C . GLY A 1 170 ? -9.627 -8.362 12.458 1.00 87.69 170 GLY A C 1
ATOM 1353 O O . GLY A 1 170 ? -9.226 -8.717 11.353 1.00 87.69 170 GLY A O 1
ATOM 1354 N N . SER A 1 171 ? -10.852 -7.870 12.634 1.00 88.62 171 SER A N 1
ATOM 1355 C CA . SER A 1 171 ? -11.823 -7.694 11.543 1.00 88.62 171 SER A CA 1
ATOM 1356 C C . SER A 1 171 ? -11.368 -6.646 10.536 1.00 88.62 171 SER A C 1
ATOM 1358 O O . SER A 1 171 ? -11.415 -6.880 9.332 1.00 88.62 171 SER A O 1
ATOM 1360 N N . ASP A 1 172 ? -10.883 -5.516 11.041 1.00 90.19 172 ASP A N 1
ATOM 1361 C CA . ASP A 1 172 ? -10.299 -4.433 10.256 1.00 90.19 172 ASP A CA 1
ATOM 1362 C C . ASP A 1 172 ? -9.101 -4.928 9.425 1.00 90.19 172 ASP A C 1
ATOM 1364 O O . ASP A 1 172 ? -8.991 -4.633 8.231 1.00 90.19 172 ASP A O 1
ATOM 1368 N N . LEU A 1 173 ? -8.235 -5.752 10.028 1.00 90.50 173 LEU A N 1
ATOM 1369 C CA . LEU A 1 173 ? -7.115 -6.384 9.332 1.00 90.50 173 LEU A CA 1
ATOM 1370 C C . LEU A 1 173 ? -7.571 -7.375 8.258 1.00 90.50 173 LEU A C 1
ATOM 1372 O O . LEU A 1 173 ? -6.997 -7.381 7.174 1.00 90.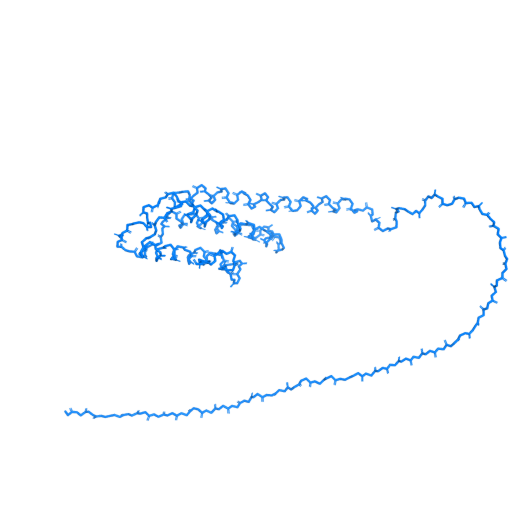50 173 LEU A O 1
ATOM 1376 N N . ASN A 1 174 ? -8.624 -8.156 8.499 1.00 90.94 174 ASN A N 1
ATOM 1377 C CA . ASN A 1 174 ? -9.160 -9.062 7.481 1.00 90.94 174 ASN A CA 1
ATOM 1378 C C . ASN A 1 174 ? -9.653 -8.309 6.238 1.00 90.94 174 ASN A C 1
ATOM 1380 O O . ASN A 1 174 ? -9.454 -8.781 5.119 1.00 90.94 174 ASN A O 1
ATOM 1384 N N . VAL A 1 175 ? -10.246 -7.121 6.402 1.00 92.19 175 VAL A N 1
ATOM 1385 C CA . VAL A 1 175 ? -10.639 -6.284 5.255 1.00 92.19 175 VAL A CA 1
ATOM 1386 C C . VAL A 1 175 ? -9.412 -5.747 4.521 1.00 92.19 175 VAL A C 1
ATOM 1388 O O . VAL A 1 175 ? -9.362 -5.807 3.293 1.00 92.19 175 VAL A O 1
ATOM 1391 N N . LEU A 1 176 ? -8.392 -5.283 5.252 1.00 92.75 176 LEU A N 1
ATOM 1392 C CA . LEU A 1 176 ? -7.108 -4.887 4.664 1.00 92.75 176 LEU A CA 1
ATOM 1393 C C . LEU A 1 176 ? -6.488 -6.038 3.849 1.00 92.75 176 LEU A C 1
ATOM 1395 O O . LEU A 1 176 ? -6.042 -5.821 2.722 1.00 92.75 176 LEU A O 1
ATOM 1399 N N . TYR A 1 177 ? -6.492 -7.260 4.383 1.00 91.50 177 TYR A N 1
ATOM 1400 C CA . TYR A 1 177 ? -6.001 -8.447 3.682 1.00 91.50 177 TYR A CA 1
ATOM 1401 C C . TYR A 1 177 ? -6.831 -8.761 2.440 1.00 91.50 177 TYR A C 1
ATOM 1403 O O . TYR A 1 177 ? -6.256 -9.054 1.396 1.00 91.50 177 TYR A O 1
ATOM 1411 N N . GLY A 1 178 ? -8.156 -8.615 2.513 1.00 92.25 178 GLY A N 1
ATOM 1412 C CA . GLY A 1 178 ? -9.043 -8.753 1.358 1.00 92.25 178 GLY A CA 1
ATOM 1413 C C . GLY A 1 178 ? -8.679 -7.806 0.211 1.00 92.25 178 GLY A C 1
ATOM 1414 O O . GLY A 1 178 ? -8.610 -8.239 -0.936 1.00 92.25 178 GLY A O 1
ATOM 1415 N N . VAL A 1 179 ? -8.357 -6.543 0.515 1.00 93.12 179 VAL A N 1
ATOM 1416 C CA . VAL A 1 179 ? -7.898 -5.568 -0.493 1.00 93.12 179 VAL A CA 1
ATOM 1417 C C . VAL A 1 179 ? -6.569 -5.997 -1.119 1.00 93.12 179 VAL A C 1
ATOM 1419 O O . VAL A 1 179 ? -6.428 -5.992 -2.340 1.00 93.12 179 VAL A O 1
ATOM 1422 N N . PHE A 1 180 ? -5.603 -6.425 -0.303 1.00 91.81 180 PHE A N 1
ATOM 1423 C CA . PHE A 1 180 ? -4.308 -6.902 -0.801 1.00 91.81 180 PHE A CA 1
ATOM 1424 C C . PHE A 1 180 ? -4.375 -8.256 -1.521 1.00 91.81 180 PHE A C 1
ATOM 1426 O O . PHE A 1 180 ? -3.473 -8.565 -2.304 1.00 91.81 180 PHE A O 1
ATOM 1433 N N . GLY A 1 181 ? -5.428 -9.046 -1.300 1.00 91.31 181 GLY A N 1
ATOM 1434 C CA . GLY A 1 181 ? -5.656 -10.326 -1.970 1.00 91.31 181 GLY A CA 1
ATOM 1435 C C . GLY A 1 181 ? -5.736 -10.209 -3.494 1.00 91.31 181 GLY A C 1
ATOM 1436 O O . GLY A 1 181 ? -5.431 -11.168 -4.196 1.00 91.31 181 GLY A O 1
ATOM 1437 N N . ALA A 1 182 ? -6.052 -9.019 -4.017 1.00 91.38 182 ALA A N 1
ATOM 1438 C CA . ALA A 1 182 ? -6.001 -8.737 -5.449 1.00 91.38 182 ALA A CA 1
ATOM 1439 C C . ALA A 1 182 ? -4.570 -8.757 -6.028 1.00 91.38 182 ALA A C 1
ATOM 1441 O O . ALA A 1 182 ? -4.396 -9.000 -7.218 1.00 91.38 182 ALA A O 1
ATOM 1442 N N . TRP A 1 183 ? -3.540 -8.519 -5.206 1.00 91.00 183 TRP A N 1
ATOM 1443 C CA . TRP A 1 183 ? -2.157 -8.313 -5.671 1.00 91.00 183 TRP A CA 1
ATOM 1444 C C . TRP A 1 183 ? -1.157 -9.313 -5.088 1.00 91.00 183 TRP A C 1
ATOM 1446 O O . TRP A 1 183 ? -0.013 -9.392 -5.545 1.00 91.00 183 TRP A O 1
ATOM 1456 N N . CYS A 1 184 ? -1.552 -10.076 -4.066 1.00 88.88 184 CYS A N 1
ATOM 1457 C CA . CYS A 1 184 ? -0.695 -11.074 -3.443 1.00 88.88 184 CYS A CA 1
ATOM 1458 C C . CYS A 1 184 ? -1.488 -12.269 -2.894 1.00 88.88 184 CYS A C 1
ATOM 1460 O O . CYS A 1 184 ? -2.564 -12.122 -2.329 1.00 88.88 184 CYS A O 1
ATOM 1462 N N . LEU A 1 185 ? -0.907 -13.468 -3.018 1.00 85.25 185 LEU A N 1
ATOM 1463 C CA . LEU A 1 185 ? -1.526 -14.725 -2.569 1.00 85.25 185 LEU A CA 1
ATOM 1464 C C . LEU A 1 185 ? -1.571 -14.886 -1.040 1.00 85.25 185 LEU A C 1
ATOM 1466 O O . LEU A 1 185 ? -2.303 -15.730 -0.535 1.00 85.25 185 LEU A O 1
ATOM 1470 N N . ARG A 1 186 ? -0.728 -14.150 -0.307 1.00 87.44 186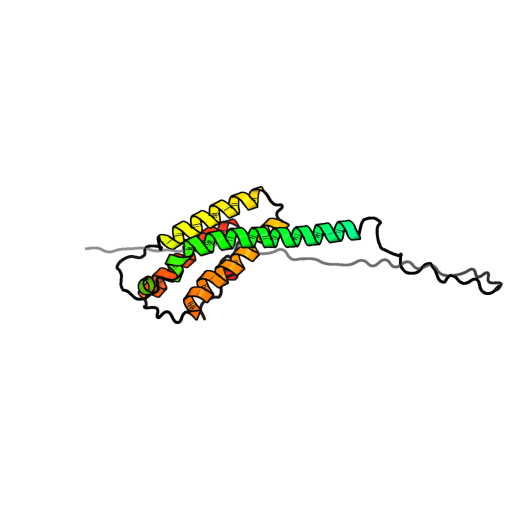 ARG A N 1
ATOM 1471 C CA . ARG A 1 186 ? -0.595 -14.248 1.154 1.00 87.44 186 ARG A CA 1
ATOM 1472 C C . ARG A 1 186 ? -0.347 -12.864 1.766 1.00 87.44 186 ARG A C 1
ATOM 1474 O O . ARG A 1 186 ? 0.795 -12.571 2.137 1.00 87.44 186 ARG A O 1
ATOM 1481 N N . PRO A 1 187 ? -1.369 -11.997 1.829 1.00 85.75 187 PRO A N 1
ATOM 1482 C CA . PRO A 1 187 ? -1.243 -10.645 2.374 1.00 85.75 187 PRO A CA 1
ATOM 1483 C C . PRO A 1 187 ? -0.739 -10.631 3.821 1.00 85.75 187 PRO A C 1
ATOM 1485 O O . PRO A 1 187 ? 0.105 -9.811 4.172 1.00 85.75 187 PRO A O 1
ATOM 1488 N N . GLU A 1 188 ? -1.141 -11.603 4.636 1.00 84.81 188 GLU A N 1
ATOM 1489 C CA . GLU A 1 188 ? -0.736 -11.748 6.039 1.00 84.81 188 GLU A CA 1
ATOM 1490 C C . GLU A 1 188 ? 0.767 -12.013 6.195 1.00 84.81 188 GLU A C 1
ATOM 1492 O O . GLU A 1 188 ? 1.324 -11.827 7.271 1.00 84.81 188 GLU A O 1
ATOM 1497 N N . GLY A 1 189 ? 1.444 -12.464 5.133 1.00 83.00 189 GLY A N 1
ATOM 1498 C CA . GLY A 1 189 ? 2.891 -12.675 5.132 1.00 83.00 189 GLY A CA 1
ATOM 1499 C C . GLY A 1 189 ? 3.702 -11.377 5.156 1.00 83.00 189 GLY A C 1
ATOM 1500 O O . GLY A 1 189 ? 4.891 -11.423 5.461 1.00 83.00 189 GLY A O 1
ATOM 1501 N N . PHE A 1 190 ? 3.076 -10.240 4.841 1.00 76.31 190 PHE A N 1
ATOM 1502 C CA . PHE A 1 190 ? 3.726 -8.928 4.777 1.00 76.31 190 PHE A CA 1
ATOM 1503 C C . PHE A 1 190 ? 3.521 -8.085 6.035 1.00 76.31 190 PHE A C 1
ATOM 1505 O O . PHE A 1 190 ? 4.159 -7.044 6.170 1.00 76.31 190 PHE A O 1
ATOM 1512 N N . PHE A 1 191 ? 2.666 -8.538 6.950 1.00 73.12 191 PHE A N 1
ATOM 1513 C CA . PHE A 1 191 ? 2.351 -7.839 8.187 1.00 73.12 191 PHE A CA 1
ATOM 1514 C C . PHE A 1 191 ? 2.794 -8.685 9.389 1.00 73.12 191 PHE A C 1
ATOM 1516 O O . PHE A 1 191 ? 2.711 -9.917 9.345 1.00 73.12 191 PHE A O 1
ATOM 1523 N N . PRO A 1 192 ? 3.303 -8.070 10.466 1.00 63.59 192 PRO A N 1
ATOM 1524 C CA . PRO A 1 192 ? 3.759 -8.784 11.640 1.00 63.59 192 PRO A CA 1
ATOM 1525 C C . PRO A 1 192 ? 2.590 -9.569 12.226 1.00 63.59 192 PRO A C 1
ATOM 1527 O O . PRO A 1 192 ? 1.562 -9.012 12.611 1.00 63.59 192 PRO A O 1
ATOM 1530 N N . LYS A 1 193 ? 2.768 -10.889 12.314 1.00 54.88 193 LYS A N 1
ATOM 1531 C CA . LYS A 1 193 ? 1.893 -11.729 13.125 1.00 54.88 193 LYS A CA 1
ATOM 1532 C C . LYS A 1 193 ? 2.044 -11.243 14.559 1.00 54.88 193 LYS A C 1
ATOM 1534 O O . LYS A 1 193 ? 3.170 -11.195 15.058 1.00 54.88 193 LYS A O 1
ATOM 1539 N N . SER A 1 194 ? 0.938 -10.856 15.188 1.00 43.84 194 SER A N 1
ATOM 1540 C CA . SER A 1 194 ? 0.886 -10.624 16.629 1.00 43.84 194 SER A CA 1
ATOM 1541 C C . SER A 1 194 ? 1.605 -11.782 17.327 1.00 43.84 194 SER A C 1
ATOM 1543 O O . SER A 1 194 ? 1.177 -12.931 17.189 1.00 43.84 194 SER A O 1
ATOM 1545 N N . LYS A 1 195 ? 2.741 -11.490 17.964 1.00 33.75 195 LYS A N 1
ATOM 1546 C CA . LYS A 1 195 ? 3.376 -12.409 18.909 1.00 33.75 195 LYS A CA 1
ATOM 1547 C C . LYS A 1 195 ? 2.623 -12.362 20.225 1.00 33.75 195 LYS A C 1
ATOM 1549 O O . LYS A 1 195 ? 2.186 -11.246 20.587 1.00 33.75 195 LYS A O 1
#

Organism: Crotalaria pallida (NCBI:txid3830)

Sequence (195 aa):
MSSESGAYFSDDGSDSNYLASSNEVEGRMGIDQDDKEEMPSNSNRDDEGLLDSSGRVIFDDEIKKLEEFRKEWVAKISVVILRGFDVRSRDYVKNKRQWQKTEEGWTVSKTLIEALDYLQAKMSVVEVGLNSKDFVGVWRSVAAGIDRLIFNGILISNVKFYNEGVGRFGSDLNVLYGVFGAWCLRPEGFFPKSK

Secondary structure (DSSP, 8-state):
-----------------------------------------------TTSSS-TT--TTHHHHHHHHHHHHHHHHHHHHHHHHHHHHHHHHHHH-GGGGTS--S-----HHHHHHHHHHHHHHHHHHHHS-HHHHHHHHHHHHHHHHIIIIIHHHTTTPPPPHHHHHHHHHHHHHHHHHHTTT-S-GGGGS----

Radius of gyration: 32.22 Å; chains: 1; bounding box: 105×59×60 Å

Foldseek 3Di:
DDDDYDDDDDDDDDDDDDDDDDDDDDDDDDDDDDDDDDDDDDDDDDPPDPPDPVPDDPCNVVVVVVVVVLLVVLLVLLVVLLVLLLVQCVCVLPPLVLQVDPDPDLDADPSLVVSLVSNLVSLVVVVVVDDLVSSLSNVLSNLLSVLCRRVVSRVVVPRDGDPVSVSNVVSNVVVVVVSCVVPDVCSVVSHDDDD

InterPro domains:
  IPR007528 RINT-1/Tip20 [PF04437] (44-191)
  IPR007528 RINT-1/Tip20 [PS51386] (1-195)
  IPR007528 RINT-1/Tip20 [PTHR13520] (37-193)
  IPR042044 EXOC6/PINT-1/Sec15/Tip20, C-terminal, domain 2 [G3DSA:1.20.58.670] (58-182)